Protein AF-0000000084555026 (afdb_homodimer)

Radius of gyration: 27.97 Å; Cα contacts (8 Å, |Δi|>4): 708; chains: 2; bounding box: 52×94×61 Å

Secondary structure (DSSP, 8-state):
-HHHHHHHHHHHH-----EEEEEEEEEEEEEEEEEEEEEEEEEEEEEEEEEEEEEEEETTEEPTT--EEEEEEEEEEEEEEEEGGG-EEEEETTEEEEEEPPPEEEEEEEEEEEEEEEEEE--SSS---HHHHHHHHHHHHHHHHHHHHHTTHHHHHHHHHHHHHHHHTGGGTSEEEEEE-/-HHHHHHHHHHHH-----EEEEEEEEEEEEEEEEEEEEEEEEEEEEEEEEEEEEEEEETTEEPTT--EEEEEEEEEEEEEEEEGGG-EEEEETTEEEEEEPPPEEEEEEEEEEEEEEEEEE--SSS---HHHHHHHHHHHHHHHHHHHHHTTHHHHHHHHHHHHHHHHTGGGTSEEEEEE-

Organism: NCBI:txid1418104

Solvent-accessible surface area (backbone atoms only — not comparable to full-atom values): 19041 Å² total; per-residue (Å²): 109,67,65,59,49,50,53,49,48,56,56,65,66,45,82,66,66,71,40,79,48,75,46,78,47,77,44,78,78,48,74,47,80,41,83,45,44,34,41,36,28,32,35,38,38,35,30,39,37,41,36,40,36,36,28,37,23,50,93,87,36,71,44,85,60,17,55,21,36,38,29,36,34,36,33,34,37,34,34,25,23,30,55,48,83,73,36,47,55,46,72,57,89,64,31,36,41,35,38,33,41,60,42,44,82,74,46,77,44,70,41,74,90,48,56,40,81,75,42,77,42,66,17,86,80,34,58,79,48,66,65,60,55,52,51,52,51,52,51,49,51,54,52,49,51,51,51,40,53,75,72,42,46,46,60,51,38,42,52,48,41,45,53,49,52,44,58,61,46,43,74,63,74,38,50,65,44,74,43,73,89,108,65,67,59,48,50,54,48,48,54,56,64,66,44,82,65,67,73,40,79,47,75,47,79,48,78,44,78,76,49,70,48,81,40,84,43,46,33,40,35,30,31,35,39,37,37,31,40,35,42,37,40,37,36,30,37,23,50,93,88,36,73,43,85,62,17,54,22,38,38,29,36,34,35,32,34,36,34,37,25,25,31,55,49,81,74,38,49,56,45,72,58,89,63,31,36,41,34,40,32,41,62,43,45,80,74,46,78,44,72,43,73,91,49,54,41,79,77,42,77,44,66,17,86,79,34,56,78,48,67,66,59,56,52,52,51,52,52,52,50,51,54,51,49,51,51,52,41,53,75,72,42,45,47,60,52,37,42,51,48,41,44,53,50,52,44,59,61,45,43,75,63,73,38,48,66,45,76,43,73,92

Structure (mmCIF, N/CA/C/O backbone):
data_AF-0000000084555026-model_v1
#
loop_
_entity.id
_entity.type
_entity.pdbx_description
1 polymer 'DUF4230 domain-containing protein'
#
loop_
_atom_site.group_PDB
_atom_site.id
_atom_site.type_symbol
_atom_site.label_atom_id
_atom_site.label_alt_id
_atom_site.label_comp_id
_atom_site.label_asym_id
_atom_site.label_entity_id
_atom_site.label_seq_id
_atom_site.pdbx_PDB_ins_code
_atom_site.Cartn_x
_atom_site.Cartn_y
_atom_site.Cartn_z
_atom_site.occupancy
_atom_site.B_iso_or_equiv
_atom_site.auth_seq_id
_atom_site.auth_comp_id
_atom_site.auth_asym_id
_atom_site.auth_atom_id
_atom_site.pdbx_PDB_model_num
ATOM 1 N N . MET A 1 1 ? -11 -45.375 -37.625 1 58.47 1 MET A N 1
ATOM 2 C CA . MET A 1 1 ? -10.961 -44.031 -38.188 1 58.47 1 MET A CA 1
ATOM 3 C C . MET A 1 1 ? -12.336 -43.375 -38.062 1 58.47 1 MET A C 1
ATOM 5 O O . MET A 1 1 ? -12.438 -42.219 -37.625 1 58.47 1 MET A O 1
ATOM 9 N N . ALA A 1 2 ? -13.289 -44.094 -38.406 1 65.56 2 ALA A N 1
ATOM 10 C CA . ALA A 1 2 ? -14.648 -43.562 -38.438 1 65.56 2 ALA A CA 1
ATOM 11 C C . ALA A 1 2 ? -15.133 -43.188 -37.031 1 65.56 2 ALA A C 1
ATOM 13 O O . ALA A 1 2 ? -15.781 -42.156 -36.812 1 65.56 2 ALA A O 1
ATOM 14 N N . ILE A 1 3 ? -14.828 -43.969 -36.094 1 64.56 3 ILE A N 1
ATOM 15 C CA . ILE A 1 3 ? -15.242 -43.75 -34.719 1 64.56 3 ILE A CA 1
ATOM 16 C C . ILE A 1 3 ? -14.562 -42.469 -34.188 1 64.56 3 ILE A C 1
ATOM 18 O O . ILE A 1 3 ? -15.195 -41.656 -33.5 1 64.56 3 ILE A O 1
ATOM 22 N N . VAL A 1 4 ? -13.289 -42.312 -34.562 1 67.56 4 VAL A N 1
ATOM 23 C CA . VAL A 1 4 ? -12.531 -41.125 -34.156 1 67.56 4 VAL A CA 1
ATOM 24 C C . VAL A 1 4 ? -13.141 -39.906 -34.781 1 67.56 4 VAL A C 1
ATOM 26 O O . VAL A 1 4 ? -13.305 -38.875 -34.125 1 67.56 4 VAL A O 1
ATOM 29 N N . LEU A 1 5 ? -13.477 -40.031 -35.969 1 65.69 5 LEU A N 1
ATOM 30 C CA . LEU A 1 5 ? -14.094 -38.906 -36.688 1 65.69 5 LEU A CA 1
ATOM 31 C C . LEU A 1 5 ? -15.461 -38.594 -36.094 1 65.69 5 LEU A C 1
ATOM 33 O O . LEU A 1 5 ? -15.812 -37.406 -35.938 1 65.69 5 LEU A O 1
ATOM 37 N N . LEU A 1 6 ? -16.25 -39.656 -35.75 1 62.81 6 LEU A N 1
ATOM 38 C CA . LEU A 1 6 ? -17.547 -39.438 -35.156 1 62.81 6 LEU A CA 1
ATOM 39 C C . LEU A 1 6 ? -17.406 -38.688 -33.812 1 62.81 6 LEU A C 1
ATOM 41 O O . LEU A 1 6 ? -18.172 -37.781 -33.5 1 62.81 6 LEU A O 1
ATOM 45 N N . ILE A 1 7 ? -16.375 -39.125 -33.094 1 63.38 7 ILE A N 1
ATOM 46 C CA . ILE A 1 7 ? -16.125 -38.5 -31.812 1 63.38 7 ILE A CA 1
ATOM 47 C C . ILE A 1 7 ? -15.727 -37.031 -32.031 1 63.38 7 ILE A C 1
ATOM 49 O O . ILE A 1 7 ? -16.188 -36.125 -31.297 1 63.38 7 ILE A O 1
ATOM 53 N N . LEU A 1 8 ? -15.008 -36.844 -33.062 1 63.28 8 LEU A N 1
ATOM 54 C CA . LEU A 1 8 ? -14.602 -35.5 -33.406 1 63.28 8 LEU A CA 1
ATOM 55 C C . LEU A 1 8 ? -15.797 -34.656 -33.844 1 63.28 8 LEU A C 1
ATOM 57 O O . LEU A 1 8 ? -15.914 -33.5 -33.469 1 63.28 8 LEU A O 1
ATOM 61 N N . VAL A 1 9 ? -16.641 -35.156 -34.656 1 61.09 9 VAL A N 1
ATOM 62 C CA . VAL A 1 9 ? -17.828 -34.469 -35.156 1 61.09 9 VAL A CA 1
ATOM 63 C C . VAL A 1 9 ? -18.766 -34.188 -33.969 1 61.09 9 VAL A C 1
ATOM 65 O O . VAL A 1 9 ? -19.344 -33.094 -33.875 1 61.09 9 VAL A O 1
ATOM 68 N N . ILE A 1 10 ? -19.047 -35.125 -33.125 1 59.56 10 ILE A N 1
ATOM 69 C CA . ILE A 1 10 ? -19.891 -34.875 -31.953 1 59.56 10 ILE A CA 1
ATOM 70 C C . ILE A 1 10 ? -19.297 -33.75 -31.109 1 59.56 10 ILE A C 1
ATOM 72 O O . ILE A 1 10 ? -20.031 -32.875 -30.625 1 59.56 10 ILE A O 1
ATOM 76 N N . ILE A 1 11 ? -18.031 -33.75 -31.062 1 59.81 11 ILE A N 1
ATOM 77 C CA . ILE A 1 11 ? -17.375 -32.688 -30.297 1 59.81 11 ILE A CA 1
ATOM 78 C C . ILE A 1 11 ? -17.609 -31.328 -30.969 1 59.81 11 ILE A C 1
ATOM 80 O O . ILE A 1 11 ? -17.859 -30.328 -30.297 1 59.81 11 ILE A O 1
ATOM 84 N N . PHE A 1 12 ? -17.594 -31.297 -32.312 1 59.91 12 PHE A N 1
ATOM 85 C CA . PHE A 1 12 ? -17.766 -30.047 -33.031 1 59.91 12 PHE A CA 1
ATOM 86 C C . PHE A 1 12 ? -19.203 -29.578 -33 1 59.91 12 PHE A C 1
ATOM 88 O O . PHE A 1 12 ? -19.484 -28.391 -33.031 1 59.91 12 PHE A O 1
ATOM 95 N N . SER A 1 13 ? -20.062 -30.453 -33.062 1 58.88 13 SER A N 1
ATOM 96 C CA . SER A 1 13 ? -21.453 -30.047 -33.188 1 58.88 13 SER A CA 1
ATOM 97 C C . SER A 1 13 ? -22 -29.562 -31.828 1 58.88 13 SER A C 1
ATOM 99 O O . SER A 1 13 ? -23.109 -29.062 -31.75 1 58.88 13 SER A O 1
ATOM 101 N N . ILE A 1 14 ? -21.469 -30.047 -30.75 1 54.91 14 ILE A N 1
ATOM 102 C CA . ILE A 1 14 ? -22 -29.594 -29.484 1 54.91 14 ILE A CA 1
ATOM 103 C C . ILE A 1 14 ? -21.484 -28.188 -29.172 1 54.91 14 ILE A C 1
ATOM 105 O O . ILE A 1 14 ? -20.281 -28 -28.938 1 54.91 14 ILE A O 1
ATOM 109 N N . ASN A 1 15 ? -22.031 -27.281 -29.828 1 56.25 15 ASN A N 1
ATOM 110 C CA . ASN A 1 15 ? -21.844 -25.938 -29.297 1 56.25 15 ASN A CA 1
ATOM 111 C C . ASN A 1 15 ? -21.859 -25.922 -27.766 1 56.25 15 ASN A C 1
ATOM 113 O O . ASN A 1 15 ? -22.875 -25.594 -27.156 1 56.25 15 ASN A O 1
ATOM 117 N N . LEU A 1 16 ? -21.047 -26.859 -27.25 1 60.62 16 LEU A N 1
ATOM 118 C CA . LEU A 1 16 ? -21.031 -27.125 -25.812 1 60.62 16 LEU A CA 1
ATOM 119 C C . LEU A 1 16 ? -20.406 -25.969 -25.062 1 60.62 16 LEU A C 1
ATOM 121 O O . LEU A 1 16 ? -19.219 -25.656 -25.266 1 60.62 16 LEU A O 1
ATOM 125 N N . SER A 1 17 ? -21.25 -25.125 -24.703 1 72.44 17 SER A N 1
ATOM 126 C CA . SER A 1 17 ? -20.781 -23.984 -23.938 1 72.44 17 SER A CA 1
ATOM 127 C C . SER A 1 17 ? -20.266 -24.406 -22.562 1 72.44 17 SER A C 1
ATOM 129 O O . SER A 1 17 ? -21.062 -24.766 -21.688 1 72.44 17 SER A O 1
ATOM 131 N N . ILE A 1 18 ? -19.047 -24.859 -22.469 1 80.81 18 ILE A N 1
ATOM 132 C CA . ILE A 1 18 ? -18.391 -25.031 -21.172 1 80.81 18 ILE A CA 1
ATOM 133 C C . ILE A 1 18 ? -18.469 -23.734 -20.375 1 80.81 18 ILE A C 1
ATOM 135 O O . ILE A 1 18 ? -18.109 -22.672 -20.891 1 80.81 18 ILE A O 1
ATOM 139 N N . LYS A 1 19 ? -19.188 -23.859 -19.156 1 81.5 19 LYS A N 1
ATOM 140 C CA . LYS A 1 19 ? -19.312 -22.688 -18.297 1 81.5 19 LYS A CA 1
ATOM 141 C C . LYS A 1 19 ? -18.406 -22.812 -17.078 1 81.5 19 LYS A C 1
ATOM 143 O O . LYS A 1 19 ? -18.266 -23.906 -16.516 1 81.5 19 LYS A O 1
ATOM 148 N N . ASN A 1 20 ? -17.812 -21.875 -16.75 1 86.5 20 ASN A N 1
ATOM 149 C CA . ASN A 1 20 ? -17.047 -21.797 -15.508 1 86.5 20 ASN A CA 1
ATOM 150 C C . ASN A 1 20 ? -17.953 -21.516 -14.312 1 86.5 20 ASN A C 1
ATOM 152 O O . ASN A 1 20 ? -18.781 -20.594 -14.359 1 86.5 20 ASN A O 1
ATOM 156 N N . ASN A 1 21 ? -17.922 -22.391 -13.297 1 87.44 21 ASN A N 1
ATOM 157 C CA . ASN A 1 21 ? -18.625 -22.188 -12.031 1 87.44 21 ASN A CA 1
ATOM 158 C C . ASN A 1 21 ? -17.656 -21.812 -10.914 1 87.44 21 ASN A C 1
ATOM 160 O O . ASN A 1 21 ? -16.828 -22.625 -10.492 1 87.44 21 ASN A O 1
ATOM 164 N N . ARG A 1 22 ? -17.891 -20.594 -10.523 1 90 22 ARG A N 1
ATOM 165 C CA . ARG A 1 22 ? -16.953 -20.031 -9.555 1 90 22 ARG A CA 1
ATOM 166 C C . ARG A 1 22 ? -17.672 -19.609 -8.273 1 90 22 ARG A C 1
ATOM 168 O O . ARG A 1 22 ? -18.734 -18.984 -8.328 1 90 22 ARG A O 1
ATOM 175 N N . GLU A 1 23 ? -17.156 -20.094 -7.145 1 91.5 23 GLU A N 1
ATOM 176 C CA . GLU A 1 23 ? -17.641 -19.703 -5.828 1 91.5 23 GLU A CA 1
ATOM 177 C C . GLU A 1 23 ? -16.547 -19.031 -5 1 91.5 23 GLU A C 1
ATOM 179 O O . GLU A 1 23 ? -15.438 -19.547 -4.902 1 91.5 23 GLU A O 1
ATOM 184 N N . VAL A 1 24 ? -16.969 -17.922 -4.43 1 92.12 24 VAL A N 1
ATOM 185 C CA . VAL A 1 24 ? -16.016 -17.188 -3.594 1 92.12 24 VAL A CA 1
ATOM 186 C C . VAL A 1 24 ? -16.641 -16.906 -2.229 1 92.12 24 VAL A C 1
ATOM 188 O O . VAL A 1 24 ? -17.797 -16.484 -2.139 1 92.12 24 VAL A O 1
ATOM 191 N N . LYS A 1 25 ? -15.945 -17.312 -1.195 1 93.56 25 LYS A N 1
ATOM 192 C CA . LYS A 1 25 ? -16.328 -16.984 0.174 1 93.56 25 LYS A CA 1
ATOM 193 C C . LYS A 1 25 ? -15.273 -16.125 0.853 1 93.56 25 LYS A C 1
ATOM 195 O O . LYS A 1 25 ? -14.078 -16.359 0.688 1 93.56 25 LYS A O 1
ATOM 200 N N . LYS A 1 26 ? -15.781 -15.094 1.641 1 93.38 26 LYS A N 1
ATOM 201 C CA . LYS A 1 26 ? -14.898 -14.172 2.354 1 93.38 26 LYS A CA 1
ATOM 202 C C . LYS A 1 26 ? -15.273 -14.078 3.828 1 93.38 26 LYS A C 1
ATOM 204 O O . LYS A 1 26 ? -16.469 -14.031 4.168 1 93.38 26 LYS A O 1
ATOM 209 N N . GLU A 1 27 ? -14.258 -14.156 4.551 1 93.38 27 GLU A N 1
ATOM 210 C CA . GLU A 1 27 ? -14.469 -14.008 5.988 1 93.38 27 GLU A CA 1
ATOM 211 C C . GLU A 1 27 ? -13.453 -13.047 6.594 1 93.38 27 GLU A C 1
ATOM 213 O O . GLU A 1 27 ? -12.25 -13.148 6.328 1 93.38 27 GLU A O 1
ATOM 218 N N . MET A 1 28 ? -13.969 -12.117 7.445 1 92.19 28 MET A N 1
ATOM 219 C CA . MET A 1 28 ? -13.078 -11.227 8.18 1 92.19 28 MET A CA 1
ATOM 220 C C . MET A 1 28 ? -12.68 -11.836 9.523 1 92.19 28 MET A C 1
ATOM 222 O O . MET A 1 28 ? -13.539 -12.242 10.297 1 92.19 28 MET A O 1
ATOM 226 N N . ILE A 1 29 ? -11.422 -11.875 9.781 1 92.38 29 ILE A N 1
ATOM 227 C CA . ILE A 1 29 ? -10.891 -12.461 11.008 1 92.38 29 ILE A CA 1
ATOM 228 C C . ILE A 1 29 ? -10.812 -11.391 12.094 1 92.38 29 ILE A C 1
ATOM 230 O O . ILE A 1 29 ? -11.125 -11.664 13.258 1 92.38 29 ILE A O 1
ATOM 234 N N . TYR A 1 30 ? -10.305 -10.242 11.703 1 92.88 30 TYR A N 1
ATOM 235 C CA . TYR A 1 30 ? -10.141 -9.141 12.648 1 92.88 30 TYR A CA 1
ATOM 236 C C . TYR A 1 30 ? -10.117 -7.801 11.914 1 92.88 30 TYR A C 1
ATOM 238 O O . TYR A 1 30 ? -9.883 -7.746 10.711 1 92.88 30 TYR A O 1
ATOM 246 N N . HIS A 1 31 ? -10.531 -6.777 12.641 1 94.06 31 HIS A N 1
ATOM 247 C CA . HIS A 1 31 ? -10.32 -5.414 12.156 1 94.06 31 HIS A CA 1
ATOM 248 C C . HIS A 1 31 ? -10.102 -4.449 13.32 1 94.06 31 HIS A C 1
ATOM 250 O O . HIS A 1 31 ? -10.523 -4.719 14.445 1 94.06 31 HIS A O 1
ATOM 256 N N . GLN A 1 32 ? -9.398 -3.422 13.047 1 95.62 32 GLN A N 1
ATOM 257 C CA . GLN A 1 32 ? -9.102 -2.412 14.055 1 95.62 32 GLN A CA 1
ATOM 258 C C . GLN A 1 32 ? -8.945 -1.032 13.422 1 95.62 32 GLN A C 1
ATOM 260 O O . GLN A 1 32 ? -8.359 -0.9 12.344 1 95.62 32 GLN A O 1
ATOM 265 N N . LEU A 1 33 ? -9.5 -0.052 14.094 1 95.62 33 LEU A N 1
ATOM 266 C CA . LEU A 1 33 ? -9.281 1.348 13.742 1 95.62 33 LEU A CA 1
ATOM 267 C C . LEU A 1 33 ? -8.227 1.975 14.656 1 95.62 33 LEU A C 1
ATOM 269 O O . LEU A 1 33 ? -8.289 1.828 15.875 1 95.62 33 LEU A O 1
ATOM 273 N N . ILE A 1 34 ? -7.277 2.6 14.055 1 96.69 34 ILE A N 1
ATOM 274 C CA . ILE A 1 34 ? -6.203 3.234 14.805 1 96.69 34 ILE A CA 1
ATOM 275 C C . ILE A 1 34 ? -6.066 4.695 14.375 1 96.69 34 ILE A C 1
ATOM 277 O O . ILE A 1 34 ? -6.055 5 13.18 1 96.69 34 ILE A O 1
ATOM 281 N N . ASP A 1 35 ? -5.988 5.566 15.398 1 97 35 ASP A N 1
ATOM 282 C CA . ASP A 1 35 ? -5.648 6.953 15.102 1 97 35 ASP A CA 1
ATOM 283 C C . ASP A 1 35 ? -4.164 7.098 14.773 1 97 35 ASP A C 1
ATOM 285 O O . ASP A 1 35 ? -3.307 6.621 15.516 1 97 35 ASP A O 1
ATOM 289 N N . VAL A 1 36 ? -3.939 7.641 13.656 1 97.19 36 VAL A N 1
ATOM 290 C CA . VAL A 1 36 ? -2.561 7.945 13.281 1 97.19 36 VAL A CA 1
ATOM 291 C C . VAL A 1 36 ? -2.43 9.43 12.953 1 97.19 36 VAL A C 1
ATOM 293 O O . VAL A 1 36 ? -3.432 10.133 12.82 1 97.19 36 VAL A O 1
ATOM 296 N N . LYS A 1 37 ? -1.241 9.945 12.977 1 97.81 37 LYS A N 1
ATOM 297 C CA . LYS A 1 37 ? -0.924 11.336 12.664 1 97.81 37 LYS A CA 1
ATOM 298 C C . LYS A 1 37 ? 0.301 11.43 11.766 1 97.81 37 LYS A C 1
ATOM 300 O O . LYS A 1 37 ? 1.412 11.68 12.234 1 97.81 37 LYS A O 1
ATOM 305 N N . GLU A 1 38 ? -0.05 11.234 10.516 1 98.44 38 GLU A N 1
ATOM 306 C CA . GLU A 1 38 ? 1.024 11.227 9.531 1 98.44 38 GLU A CA 1
ATOM 307 C C . GLU A 1 38 ? 0.856 12.367 8.523 1 98.44 38 GLU A C 1
ATOM 309 O O . GLU A 1 38 ? -0.23 12.562 7.977 1 98.44 38 GLU A O 1
ATOM 314 N N . LEU A 1 39 ? 1.87 13.125 8.359 1 98.5 39 LEU A N 1
ATOM 315 C CA . LEU A 1 39 ? 1.938 14.094 7.266 1 98.5 39 LEU A CA 1
ATOM 316 C C . LEU A 1 39 ? 2.795 13.562 6.121 1 98.5 39 LEU A C 1
ATOM 318 O O . LEU A 1 39 ? 4.016 13.461 6.25 1 98.5 39 LEU A O 1
ATOM 322 N N . VAL A 1 40 ? 2.119 13.219 5.043 1 98.62 40 VAL A N 1
ATOM 323 C CA . VAL A 1 40 ? 2.807 12.727 3.855 1 98.62 40 VAL A CA 1
ATOM 324 C C . VAL A 1 40 ? 3.113 13.891 2.916 1 98.62 40 VAL A C 1
ATOM 326 O O . VAL A 1 40 ? 2.203 14.594 2.477 1 98.62 40 VAL A O 1
ATOM 329 N N . THR A 1 41 ? 4.418 14.031 2.525 1 98.69 41 THR A N 1
ATOM 330 C CA . THR A 1 41 ? 4.758 15.211 1.738 1 98.69 41 THR A CA 1
ATOM 331 C C . THR A 1 41 ? 5.422 14.812 0.425 1 98.69 41 THR A C 1
ATOM 333 O O . THR A 1 41 ? 5.535 15.625 -0.494 1 98.69 41 THR A O 1
ATOM 336 N N . VAL A 1 42 ? 5.898 13.586 0.308 1 98.69 42 VAL A N 1
ATOM 337 C CA . VAL A 1 42 ? 6.512 13.141 -0.94 1 98.69 42 VAL A CA 1
ATOM 338 C C . VAL A 1 42 ? 5.977 11.766 -1.317 1 98.69 42 VAL A C 1
ATOM 340 O O . VAL A 1 42 ? 5.848 10.883 -0.461 1 98.69 42 VAL A O 1
ATOM 343 N N . LYS A 1 43 ? 5.672 11.594 -2.52 1 98.38 43 LYS A N 1
ATOM 344 C CA . LYS A 1 43 ? 5.355 10.312 -3.143 1 98.38 43 LYS A CA 1
ATOM 345 C C . LYS A 1 43 ? 6.34 9.984 -4.258 1 98.38 43 LYS A C 1
ATOM 347 O O . LYS A 1 43 ? 6.527 10.773 -5.184 1 98.38 43 LYS A O 1
ATOM 352 N N . TYR A 1 44 ? 7.016 8.93 -4.086 1 98.31 44 TYR A N 1
ATOM 353 C CA . TYR A 1 44 ? 7.918 8.398 -5.102 1 98.31 44 TYR A CA 1
ATOM 354 C C . TYR A 1 44 ? 7.27 7.246 -5.863 1 98.31 44 TYR A C 1
ATOM 356 O O . TYR A 1 44 ? 7.066 6.164 -5.305 1 98.31 44 TYR A O 1
ATOM 364 N N . THR A 1 45 ? 6.977 7.473 -7.16 1 97.25 45 THR A N 1
ATOM 365 C CA . THR A 1 45 ? 6.367 6.438 -7.984 1 97.25 45 THR A CA 1
ATOM 366 C C . THR A 1 45 ? 7.395 5.824 -8.93 1 97.25 45 THR A C 1
ATOM 368 O O . THR A 1 45 ? 8.297 6.52 -9.414 1 97.25 45 THR A O 1
ATOM 371 N N . TYR A 1 46 ? 7.168 4.559 -9.18 1 97 46 TYR A N 1
ATOM 372 C CA . TYR A 1 46 ? 8.117 3.898 -10.062 1 97 46 TYR A CA 1
ATOM 373 C C . TYR A 1 46 ? 7.477 2.717 -10.773 1 97 46 TYR A C 1
ATOM 375 O O . TYR A 1 46 ? 6.402 2.254 -10.375 1 97 46 TYR A O 1
ATOM 383 N N . SER A 1 47 ? 8.141 2.271 -11.82 1 96.31 47 SER A N 1
ATOM 384 C CA . SER A 1 47 ? 7.805 1.066 -12.57 1 96.31 47 SER A CA 1
ATOM 385 C C . SER A 1 47 ? 9.031 0.177 -12.766 1 96.31 47 SER A C 1
ATOM 387 O O . SER A 1 47 ? 10.086 0.651 -13.18 1 96.31 47 SER A O 1
ATOM 389 N N . ASP A 1 48 ? 8.82 -1.117 -12.391 1 95.5 48 ASP A N 1
ATOM 390 C CA . ASP A 1 48 ? 9.938 -2.053 -12.508 1 95.5 48 ASP A CA 1
ATOM 391 C C . ASP A 1 48 ? 9.547 -3.268 -13.344 1 95.5 48 ASP A C 1
ATOM 393 O O . ASP A 1 48 ? 8.367 -3.619 -13.43 1 95.5 48 ASP A O 1
ATOM 397 N N . VAL A 1 49 ? 10.594 -3.834 -13.938 1 95.25 49 VAL A N 1
ATOM 398 C CA . VAL A 1 49 ? 10.492 -5.148 -14.555 1 95.25 49 VAL A CA 1
ATOM 399 C C . VAL A 1 49 ? 11.422 -6.133 -13.852 1 95.25 49 VAL A C 1
ATOM 401 O O . VAL A 1 49 ? 12.586 -5.82 -13.594 1 95.25 49 VAL A O 1
ATOM 404 N N . ILE A 1 50 ? 10.875 -7.246 -13.453 1 93.69 50 ILE A N 1
ATOM 405 C CA . ILE A 1 50 ? 11.672 -8.312 -12.859 1 93.69 50 ILE A CA 1
ATOM 406 C C . ILE A 1 50 ? 11.68 -9.531 -13.773 1 93.69 50 ILE A C 1
ATOM 408 O O . ILE A 1 50 ? 10.633 -9.953 -14.273 1 93.69 50 ILE A O 1
ATOM 412 N N . SER A 1 51 ? 12.859 -10.008 -14.016 1 94.44 51 SER A N 1
ATOM 413 C CA . SER A 1 51 ? 13.047 -11.266 -14.727 1 94.44 51 SER A CA 1
ATOM 414 C C . SER A 1 51 ? 13.648 -12.336 -13.82 1 94.44 51 SER A C 1
ATOM 416 O O . SER A 1 51 ? 14.711 -12.133 -13.234 1 94.44 51 SER A O 1
ATOM 418 N N . LEU A 1 52 ? 12.961 -13.383 -13.703 1 92.38 52 LEU A N 1
ATOM 419 C CA . LEU A 1 52 ? 13.406 -14.5 -12.883 1 92.38 52 LEU A CA 1
ATOM 420 C C . LEU A 1 52 ? 13.641 -15.742 -13.734 1 92.38 52 LEU A C 1
ATOM 422 O O . LEU A 1 52 ? 12.812 -16.094 -14.578 1 92.38 52 LEU A O 1
ATOM 426 N N . LYS A 1 53 ? 14.797 -16.312 -13.57 1 93.31 53 LYS A N 1
ATOM 427 C CA . LYS A 1 53 ? 15.141 -17.609 -14.156 1 93.31 53 LYS A CA 1
ATOM 428 C C . LYS A 1 53 ? 15.664 -18.578 -13.102 1 93.31 53 LYS A C 1
ATOM 430 O O . LYS A 1 53 ? 16.453 -18.188 -12.234 1 93.31 53 LYS A O 1
ATOM 435 N N . ASP A 1 54 ? 15.125 -19.719 -13.195 1 92.25 54 ASP A N 1
ATOM 436 C CA . ASP A 1 54 ? 15.508 -20.719 -12.203 1 92.25 54 ASP A CA 1
ATOM 437 C C . ASP A 1 54 ? 15.609 -22.109 -12.836 1 92.25 54 ASP A C 1
ATOM 439 O O . ASP A 1 54 ? 14.891 -22.422 -13.789 1 92.25 54 ASP A O 1
ATOM 443 N N . ASN A 1 55 ? 16.578 -22.922 -12.352 1 92.69 55 ASN A N 1
ATOM 444 C CA . ASN A 1 55 ? 16.719 -24.312 -12.773 1 92.69 55 ASN A CA 1
ATOM 445 C C . ASN A 1 55 ? 17.438 -25.141 -11.711 1 92.69 55 ASN A C 1
ATOM 447 O O . ASN A 1 55 ?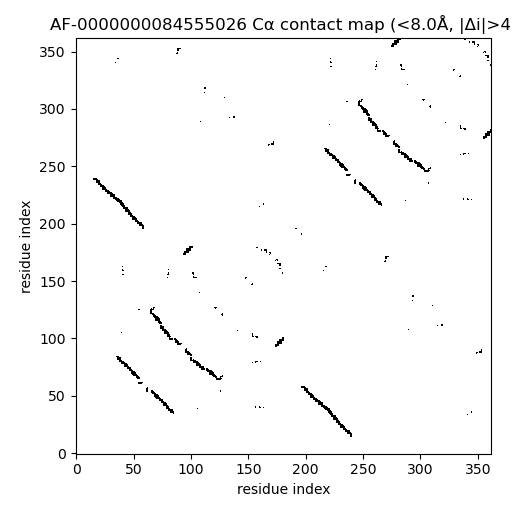 18.031 -24.594 -10.773 1 92.69 55 ASN A O 1
ATOM 451 N N . PHE A 1 56 ? 17.203 -26.406 -11.812 1 91.88 56 PHE A N 1
ATOM 452 C CA . PHE A 1 56 ? 17.938 -27.328 -10.953 1 91.88 56 PHE A CA 1
ATOM 453 C C . PHE A 1 56 ? 19.219 -27.781 -11.625 1 91.88 56 PHE A C 1
ATOM 455 O O . PHE A 1 56 ? 19.234 -28.031 -12.836 1 91.88 56 PHE A O 1
ATOM 462 N N . LYS A 1 57 ? 20.25 -27.781 -10.812 1 90.06 57 LYS A N 1
ATOM 463 C CA . LYS A 1 57 ? 21.516 -28.297 -11.328 1 90.06 57 LYS A CA 1
ATOM 464 C C . LYS A 1 57 ? 22 -29.484 -10.508 1 90.06 57 LYS A C 1
ATOM 466 O O . LYS A 1 57 ? 21.812 -29.531 -9.289 1 90.06 57 LYS A O 1
ATOM 471 N N . PHE A 1 58 ? 22.578 -30.438 -11.195 1 89.06 58 PHE A N 1
ATOM 472 C CA . PHE A 1 58 ? 23.328 -31.547 -10.617 1 89.06 58 PHE A CA 1
ATOM 473 C C . PHE A 1 58 ? 24.781 -31.5 -11.039 1 89.06 58 PHE A C 1
ATOM 475 O O . PHE A 1 58 ? 25.109 -31.656 -12.219 1 89.06 58 PHE A O 1
ATOM 482 N N . ASN A 1 59 ? 25.641 -31.344 -10.008 1 85.44 59 ASN A N 1
ATOM 483 C CA . ASN A 1 59 ? 27.062 -31.203 -10.305 1 85.44 59 ASN A CA 1
ATOM 484 C C . ASN A 1 59 ? 27.297 -30.219 -11.438 1 85.44 59 ASN A C 1
ATOM 486 O O . ASN A 1 59 ? 28 -30.531 -12.406 1 85.44 59 ASN A O 1
ATOM 490 N N . ASP A 1 60 ? 26.609 -29.031 -11.5 1 85.81 60 ASP A N 1
ATOM 491 C CA . ASP A 1 60 ? 26.734 -27.891 -12.391 1 85.81 60 ASP A CA 1
ATOM 492 C C . ASP A 1 60 ? 26.062 -28.141 -13.727 1 85.81 60 ASP A C 1
ATOM 494 O O . ASP A 1 60 ? 26.141 -27.312 -14.648 1 85.81 60 ASP A O 1
ATOM 498 N N . LEU A 1 61 ? 25.547 -29.375 -13.781 1 90.06 61 LEU A N 1
ATOM 499 C CA . LEU A 1 61 ? 24.766 -29.672 -14.984 1 90.06 61 LEU A CA 1
ATOM 500 C C . LEU A 1 61 ? 23.297 -29.375 -14.766 1 90.06 61 LEU A C 1
ATOM 502 O O . LEU A 1 61 ? 22.719 -29.734 -13.734 1 90.06 61 LEU A O 1
ATOM 506 N N . VAL A 1 62 ? 22.734 -28.734 -15.695 1 90.31 62 VAL A N 1
ATOM 507 C CA . VAL A 1 62 ? 21.328 -28.375 -15.602 1 90.31 62 VAL A CA 1
ATOM 508 C C . VAL A 1 62 ? 20.469 -29.609 -15.797 1 90.31 62 VAL A C 1
ATOM 510 O O . VAL A 1 62 ? 20.656 -30.359 -16.766 1 90.31 62 VAL A O 1
ATOM 513 N N . ILE A 1 63 ? 19.578 -29.828 -14.875 1 91.56 63 ILE A N 1
ATOM 514 C CA . ILE A 1 63 ? 18.609 -30.922 -15 1 91.56 63 ILE A CA 1
ATOM 515 C C . ILE A 1 63 ? 17.531 -30.531 -16.016 1 91.56 63 ILE A C 1
ATOM 517 O O . ILE A 1 63 ? 16.906 -29.484 -15.883 1 91.56 63 ILE A O 1
ATOM 521 N N . PRO A 1 64 ? 17.406 -31.375 -17.047 1 89.88 64 PRO A N 1
ATOM 522 C CA . PRO A 1 64 ? 16.391 -31.062 -18.062 1 89.88 64 PRO A CA 1
ATOM 523 C C . PRO A 1 64 ? 14.984 -30.953 -17.469 1 89.88 64 PRO A C 1
ATOM 525 O O . PRO A 1 64 ? 14.672 -31.594 -16.469 1 89.88 64 PRO A O 1
ATOM 528 N N . PHE A 1 65 ? 14.062 -30.094 -17.969 1 89.25 65 PHE A N 1
ATOM 529 C CA . PHE A 1 65 ? 12.648 -29.891 -17.656 1 89.25 65 PHE A CA 1
ATOM 530 C C . PHE A 1 65 ? 12.484 -29.281 -16.266 1 89.25 65 PHE A C 1
ATOM 532 O O . PHE A 1 65 ? 11.469 -29.5 -15.609 1 89.25 65 PHE A O 1
ATOM 539 N N . THR A 1 66 ? 13.539 -28.562 -15.906 1 91.19 66 THR A N 1
ATOM 540 C CA . THR A 1 66 ? 13.445 -27.891 -14.609 1 91.19 66 THR A CA 1
ATOM 541 C C . THR A 1 66 ? 13.516 -26.375 -14.789 1 91.19 66 THR A C 1
ATOM 543 O O . THR A 1 66 ? 13.312 -25.625 -13.828 1 91.19 66 THR A O 1
ATOM 546 N N . GLU A 1 67 ? 13.781 -25.953 -16.016 1 91.75 67 GLU A N 1
ATOM 547 C CA . GLU A 1 67 ? 13.977 -24.531 -16.266 1 91.75 67 GLU A CA 1
ATOM 548 C C . GLU A 1 67 ? 12.648 -23.781 -16.219 1 91.75 67 GLU A C 1
ATOM 550 O O . GLU A 1 67 ? 11.703 -24.141 -16.922 1 91.75 67 GLU A O 1
ATOM 555 N N . LYS A 1 68 ? 12.578 -22.859 -15.398 1 88.12 68 LYS A N 1
ATOM 556 C CA . LYS A 1 68 ? 11.422 -21.969 -15.359 1 88.12 68 LYS A CA 1
ATOM 557 C C . LYS A 1 68 ? 11.852 -20.516 -15.484 1 88.12 68 LYS A C 1
ATOM 559 O O . LYS A 1 68 ? 12.969 -20.156 -15.117 1 88.12 68 LYS A O 1
ATOM 564 N N . SER A 1 69 ? 10.969 -19.75 -16.062 1 91.12 69 SER A N 1
ATOM 565 C CA . SER A 1 69 ? 11.258 -18.328 -16.203 1 91.12 69 SER A CA 1
ATOM 566 C C . SER A 1 69 ? 9.984 -17.5 -16.094 1 91.12 69 SER A C 1
ATOM 568 O O . SER A 1 69 ? 8.891 -17.984 -16.406 1 91.12 69 SER A O 1
ATOM 570 N N . LEU A 1 70 ? 10.18 -16.344 -15.57 1 90.19 70 LEU A N 1
ATOM 571 C CA . LEU A 1 70 ? 9.086 -15.398 -15.398 1 90.19 70 LEU A CA 1
ATOM 572 C C . LEU A 1 70 ? 9.57 -13.969 -15.609 1 90.19 70 LEU A C 1
ATOM 574 O O . LEU A 1 70 ? 10.641 -13.594 -15.133 1 90.19 70 LEU A O 1
ATOM 578 N N . ILE A 1 71 ? 8.836 -13.242 -16.406 1 93 71 ILE A N 1
ATOM 579 C CA . ILE A 1 71 ? 9.031 -11.805 -16.531 1 93 71 ILE A CA 1
ATOM 580 C C . ILE A 1 71 ? 7.754 -11.07 -16.141 1 93 71 ILE A C 1
ATOM 582 O O . ILE A 1 71 ? 6.684 -11.328 -16.688 1 93 71 ILE A O 1
ATOM 586 N N . LEU A 1 72 ? 7.922 -10.188 -15.18 1 91.12 72 LEU A N 1
ATOM 587 C CA . LEU A 1 72 ? 6.75 -9.438 -14.742 1 91.12 72 LEU A CA 1
ATOM 588 C C . LEU A 1 72 ? 7.059 -7.949 -14.656 1 91.12 72 LEU A C 1
ATOM 590 O O . LEU A 1 72 ? 8.195 -7.562 -14.367 1 91.12 72 LEU A O 1
ATOM 594 N N . LYS A 1 73 ? 6.109 -7.18 -14.969 1 93.94 73 LYS A N 1
ATOM 595 C CA . LYS A 1 73 ? 6.121 -5.73 -14.781 1 93.94 73 LYS A CA 1
ATOM 596 C C . LYS A 1 73 ? 5.148 -5.305 -13.688 1 93.94 73 LYS A C 1
ATOM 598 O O . LYS A 1 73 ? 4.035 -5.828 -13.602 1 93.94 73 LYS A O 1
ATOM 603 N N . TYR A 1 74 ? 5.617 -4.402 -12.867 1 91.44 74 TYR A N 1
ATOM 604 C CA . TYR A 1 74 ? 4.715 -3.904 -11.836 1 91.44 74 TYR A CA 1
ATOM 605 C C . TYR A 1 74 ? 5.016 -2.449 -11.5 1 91.44 74 TYR A C 1
ATOM 607 O O . TYR A 1 74 ? 6.137 -1.978 -11.703 1 91.44 74 TYR A O 1
ATOM 615 N N . ASP A 1 75 ? 4.004 -1.785 -11.008 1 94.31 75 ASP A N 1
ATOM 616 C CA . ASP A 1 75 ? 4.137 -0.412 -10.523 1 94.31 75 ASP A CA 1
ATOM 617 C C . ASP A 1 75 ? 4.07 -0.355 -9 1 94.31 75 ASP A C 1
ATOM 619 O O . ASP A 1 75 ? 3.332 -1.119 -8.375 1 94.31 75 ASP A O 1
ATOM 623 N N . GLY A 1 76 ? 4.93 0.512 -8.469 1 94.06 76 GLY A N 1
ATOM 624 C CA . GLY A 1 76 ? 4.891 0.753 -7.031 1 94.06 76 GLY A CA 1
ATOM 625 C C . GLY A 1 76 ? 5.098 2.211 -6.668 1 94.06 76 GLY A C 1
ATOM 626 O O . GLY A 1 76 ? 5.461 3.025 -7.52 1 94.06 76 GLY A O 1
ATOM 627 N N . TYR A 1 77 ? 4.797 2.504 -5.414 1 96.5 77 TYR A N 1
ATOM 628 C CA . TYR A 1 77 ? 5.117 3.844 -4.934 1 96.5 77 TYR A CA 1
ATOM 629 C C . TYR A 1 77 ? 5.465 3.824 -3.449 1 96.5 77 TYR A C 1
ATOM 631 O O . TYR A 1 77 ? 5.051 2.918 -2.721 1 96.5 77 TYR A O 1
ATOM 639 N N . ILE A 1 78 ? 6.258 4.781 -3.102 1 97.81 78 ILE A N 1
ATOM 640 C CA . ILE A 1 78 ? 6.664 5.027 -1.721 1 97.81 78 ILE A CA 1
ATOM 641 C C . ILE A 1 78 ? 6.113 6.375 -1.254 1 97.81 78 ILE A C 1
ATOM 643 O O . ILE A 1 78 ? 6.23 7.379 -1.962 1 97.81 78 ILE A O 1
ATOM 647 N N . LYS A 1 79 ? 5.477 6.34 -0.131 1 98.38 79 LYS A N 1
ATOM 648 C CA . LYS A 1 79 ? 5.066 7.578 0.525 1 98.38 79 LYS A CA 1
ATOM 649 C C . LYS A 1 79 ? 5.93 7.859 1.752 1 98.38 79 LYS A C 1
ATOM 651 O O . LYS A 1 79 ? 6.137 6.98 2.59 1 98.38 79 LYS A O 1
ATOM 656 N N . ALA A 1 80 ? 6.441 9.055 1.815 1 98.69 80 ALA A N 1
ATOM 657 C CA . ALA A 1 80 ? 7.316 9.461 2.91 1 98.69 80 ALA A CA 1
ATOM 658 C C . ALA A 1 80 ? 6.859 10.789 3.51 1 98.69 80 ALA A C 1
ATOM 660 O O . ALA A 1 80 ? 6.203 11.586 2.836 1 98.69 80 ALA A O 1
ATOM 661 N N . GLY A 1 81 ? 7.141 10.953 4.727 1 98.56 81 GLY A N 1
ATOM 662 C CA . GLY A 1 81 ? 6.746 12.125 5.5 1 98.56 81 GLY A CA 1
ATOM 663 C C . GLY A 1 81 ? 7.121 12.023 6.965 1 98.56 81 GLY A C 1
ATOM 664 O O . GLY A 1 81 ? 8.148 11.438 7.309 1 98.56 81 GLY A O 1
ATOM 665 N N . VAL A 1 82 ? 6.344 12.734 7.793 1 98.44 82 VAL A N 1
ATOM 666 C CA . VAL A 1 82 ? 6.691 12.789 9.203 1 98.44 82 VAL A CA 1
ATOM 667 C C . VAL A 1 82 ? 5.508 12.328 10.055 1 98.44 82 VAL A C 1
ATOM 669 O O . VAL A 1 82 ? 4.352 12.484 9.656 1 98.44 82 VAL A O 1
ATOM 672 N N . ILE A 1 83 ? 5.852 11.711 11.164 1 97.81 83 ILE A N 1
ATOM 673 C CA . ILE A 1 83 ? 4.863 11.352 12.18 1 97.81 83 ILE A CA 1
ATOM 674 C C . ILE A 1 83 ? 4.617 12.547 13.102 1 97.81 83 ILE A C 1
ATOM 676 O O . ILE A 1 83 ? 5.555 13.078 13.695 1 97.81 83 ILE A O 1
ATOM 680 N N . LEU A 1 84 ? 3.361 12.891 13.305 1 97.06 84 LEU A N 1
ATOM 681 C CA . LEU A 1 84 ? 3.061 14.156 13.969 1 97.06 84 LEU A CA 1
ATOM 682 C C . LEU A 1 84 ? 2.811 13.945 15.461 1 97.06 84 LEU A C 1
ATOM 684 O O . LEU A 1 84 ? 2.746 14.906 16.219 1 97.06 84 LEU A O 1
ATOM 688 N N . ASP A 1 85 ? 2.785 12.688 15.898 1 92.31 85 ASP A N 1
ATOM 689 C CA . ASP A 1 85 ? 2.57 12.391 17.312 1 92.31 85 ASP A CA 1
ATOM 690 C C . ASP A 1 85 ? 3.654 13.031 18.172 1 92.31 85 ASP A C 1
ATOM 692 O O . ASP A 1 85 ? 3.395 13.438 19.312 1 92.31 85 ASP A O 1
ATOM 696 N N . LYS A 1 86 ? 4.855 13.094 17.672 1 87.5 86 LYS A N 1
ATOM 697 C CA . LYS A 1 86 ? 5.969 13.656 18.438 1 87.5 86 LYS A CA 1
ATOM 698 C C . LYS A 1 86 ? 6.32 15.055 17.953 1 87.5 86 LYS A C 1
ATOM 700 O O . LYS A 1 86 ? 7.473 15.484 18.047 1 87.5 86 LYS A O 1
ATOM 705 N N . SER A 1 87 ? 5.406 15.656 17.406 1 93.81 87 SER A N 1
ATOM 706 C CA . SER A 1 87 ? 5.621 17 16.906 1 93.81 87 SER A CA 1
ATOM 707 C C . SER A 1 87 ? 5.004 18.047 17.828 1 93.81 87 SER A C 1
ATOM 709 O O . SER A 1 87 ? 4.148 17.719 18.656 1 93.81 87 SER A O 1
ATOM 711 N N . ASP A 1 88 ? 5.578 19.234 17.719 1 93 88 ASP A N 1
ATOM 712 C CA . ASP A 1 88 ? 5.09 20.344 18.531 1 93 88 ASP A CA 1
ATOM 713 C C . ASP A 1 88 ? 5.074 21.656 17.75 1 93 88 ASP A C 1
ATOM 715 O O . ASP A 1 88 ? 5.84 21.812 16.797 1 93 88 ASP A O 1
ATOM 719 N N . ILE A 1 89 ? 4.141 22.531 18.188 1 93.25 89 ILE A N 1
ATOM 720 C CA . ILE A 1 89 ? 4.047 23.859 17.609 1 93.25 89 ILE A CA 1
ATOM 721 C C . ILE A 1 89 ? 3.943 24.906 18.719 1 93.25 89 ILE A C 1
ATOM 723 O O . ILE A 1 89 ? 3.143 24.75 19.641 1 93.25 89 ILE A O 1
ATOM 727 N N . THR A 1 90 ? 4.859 25.891 18.688 1 90.88 90 THR A N 1
ATOM 728 C CA . THR A 1 90 ? 4.883 26.922 19.719 1 90.88 90 THR A CA 1
ATOM 729 C C . THR A 1 90 ? 5.035 28.297 19.109 1 90.88 90 THR A C 1
ATOM 731 O O . THR A 1 90 ? 5.691 28.453 18.078 1 90.88 90 THR A O 1
ATOM 734 N N . LEU A 1 91 ? 4.406 29.25 19.75 1 88.69 91 LEU A N 1
ATOM 735 C CA . LEU A 1 91 ? 4.543 30.641 19.359 1 88.69 91 LEU A CA 1
ATOM 736 C C . LEU A 1 91 ? 5.461 31.391 20.312 1 88.69 91 LEU A C 1
ATOM 738 O O . LEU A 1 91 ? 5.25 31.359 21.531 1 88.69 91 LEU A O 1
ATOM 742 N N . LYS A 1 92 ? 6.535 31.906 19.781 1 88.38 92 LYS A N 1
ATOM 743 C CA . LYS A 1 92 ? 7.441 32.781 20.516 1 88.38 92 LYS A CA 1
ATOM 744 C C . LYS A 1 92 ? 7.555 34.156 19.859 1 88.38 92 LYS A C 1
ATOM 746 O O . LYS A 1 92 ? 8.359 34.344 18.953 1 88.38 92 LYS A O 1
ATOM 751 N N . GLY A 1 93 ? 6.82 35.125 20.469 1 85.38 93 GLY A N 1
ATOM 752 C CA . GLY A 1 93 ? 6.758 36.406 19.797 1 85.38 93 GLY A CA 1
ATOM 753 C C . GLY A 1 93 ? 6.148 36.344 18.406 1 85.38 93 GLY A C 1
ATOM 754 O O . GLY A 1 93 ? 5.008 35.906 18.25 1 85.38 93 GLY A O 1
ATOM 755 N N . ASN A 1 94 ? 6.918 36.719 17.391 1 86.69 94 ASN A N 1
ATOM 756 C CA . ASN A 1 94 ? 6.43 36.656 16.016 1 86.69 94 ASN A CA 1
ATOM 757 C C . ASN A 1 94 ? 6.945 35.438 15.273 1 86.69 94 ASN A C 1
ATOM 759 O O . ASN A 1 94 ? 6.844 35.344 14.047 1 86.69 94 ASN A O 1
ATOM 763 N N . LYS A 1 95 ? 7.371 34.5 16.109 1 91.94 95 LYS A N 1
ATOM 764 C CA . LYS A 1 95 ? 7.961 33.312 15.492 1 91.94 95 LYS A CA 1
ATOM 765 C C . LYS A 1 95 ? 7.125 32.062 15.797 1 91.94 95 LYS A C 1
ATOM 767 O O . LYS A 1 95 ? 6.801 31.781 16.953 1 91.94 95 LYS A O 1
ATOM 772 N N . LEU A 1 96 ? 6.684 31.469 14.734 1 93.19 96 LEU A N 1
ATOM 773 C CA . LEU A 1 96 ? 6.051 30.156 14.844 1 93.19 96 LEU A CA 1
ATOM 774 C C . LEU A 1 96 ? 7.082 29.047 14.695 1 93.19 96 LEU A C 1
ATOM 776 O O . LEU A 1 96 ? 7.684 28.875 13.625 1 93.19 96 LEU A O 1
ATOM 780 N N . ILE A 1 97 ? 7.332 28.281 15.789 1 94.81 97 ILE A N 1
ATOM 781 C CA . ILE A 1 97 ? 8.336 27.219 15.781 1 94.81 97 ILE A CA 1
ATOM 782 C C . ILE A 1 97 ? 7.645 25.859 15.734 1 94.81 97 ILE A C 1
ATOM 784 O O . ILE A 1 97 ? 6.855 25.531 16.625 1 94.81 97 ILE A O 1
ATOM 788 N N . ILE A 1 98 ? 7.91 25.141 14.648 1 96 98 ILE A N 1
ATOM 789 C CA . ILE A 1 98 ? 7.387 23.781 14.484 1 96 98 ILE A CA 1
ATOM 790 C C . ILE A 1 98 ? 8.516 22.766 14.648 1 96 98 ILE A C 1
ATOM 792 O O . ILE A 1 98 ? 9.508 22.812 13.922 1 96 98 ILE A O 1
ATOM 796 N N . THR A 1 99 ? 8.375 21.875 15.625 1 96.81 99 THR A N 1
ATOM 797 C CA . THR A 1 99 ? 9.344 20.812 15.844 1 96.81 99 THR A CA 1
ATOM 798 C C . THR A 1 99 ? 8.797 19.469 15.352 1 96.81 99 THR A C 1
ATOM 800 O O . THR A 1 99 ? 7.703 19.062 15.742 1 96.81 99 THR A O 1
ATOM 803 N N . LEU A 1 100 ? 9.578 18.859 14.516 1 97.81 100 LEU A N 1
ATOM 804 C CA . LEU A 1 100 ? 9.156 17.609 13.898 1 97.81 100 LEU A CA 1
ATOM 805 C C . LEU A 1 100 ? 10.242 16.547 14.031 1 97.81 100 LEU A C 1
ATOM 807 O O . LEU A 1 100 ? 11.438 16.875 14.047 1 97.81 100 LEU A O 1
ATOM 811 N N . PRO A 1 101 ? 9.867 15.25 14.172 1 97.88 101 PRO A N 1
ATOM 812 C CA . PRO A 1 101 ? 10.867 14.203 13.93 1 97.88 101 PRO A CA 1
ATOM 813 C C . PRO A 1 101 ? 11.344 14.18 12.484 1 97.88 101 PRO A C 1
ATOM 815 O O . PRO A 1 101 ? 10.695 14.742 11.602 1 97.88 101 PRO A O 1
ATOM 818 N N . ASN A 1 102 ? 12.516 13.516 12.281 1 97.75 102 ASN A N 1
ATOM 819 C CA . ASN A 1 102 ? 12.961 13.312 10.906 1 97.75 102 ASN A CA 1
ATOM 820 C C . ASN A 1 102 ? 11.969 12.469 10.109 1 97.75 102 ASN A C 1
ATOM 822 O O . ASN A 1 102 ? 11.258 11.648 10.688 1 97.75 102 ASN A O 1
ATOM 826 N N . SER A 1 103 ? 11.969 12.766 8.781 1 98.25 103 SER A N 1
ATOM 827 C CA . SER A 1 103 ? 11.055 12.039 7.906 1 98.25 103 SER A CA 1
ATOM 828 C C . SER A 1 103 ? 11.398 10.555 7.871 1 98.25 103 SER A C 1
ATOM 830 O O . SER A 1 103 ? 12.523 10.164 8.172 1 98.25 103 SER A O 1
ATOM 832 N N . ILE A 1 104 ? 10.398 9.711 7.605 1 98 104 ILE A N 1
ATOM 833 C CA . ILE A 1 104 ? 10.555 8.273 7.43 1 98 104 ILE A CA 1
ATOM 834 C C . ILE A 1 104 ? 9.727 7.809 6.234 1 98 104 ILE A C 1
ATOM 836 O O . ILE A 1 104 ? 8.891 8.555 5.723 1 98 104 ILE A O 1
ATOM 840 N N . ILE A 1 105 ? 10.062 6.648 5.711 1 98.25 105 ILE A N 1
ATOM 841 C CA . ILE A 1 105 ? 9.18 5.969 4.77 1 98.25 105 ILE A CA 1
ATOM 842 C C . ILE A 1 105 ? 7.941 5.453 5.496 1 98.25 105 ILE A C 1
ATOM 844 O O . ILE A 1 105 ? 8.047 4.641 6.418 1 98.25 105 ILE A O 1
ATOM 848 N N . LEU A 1 106 ? 6.801 5.973 5.094 1 97.62 106 LEU A N 1
ATOM 849 C CA . LEU A 1 106 ? 5.562 5.629 5.781 1 97.62 106 LEU A CA 1
ATOM 850 C C . LEU A 1 106 ? 4.906 4.406 5.148 1 97.62 106 LEU A C 1
ATOM 852 O O . LEU A 1 106 ? 4.352 3.561 5.855 1 97.62 106 LEU A O 1
ATOM 856 N N . ASP A 1 107 ? 4.93 4.324 3.852 1 96.25 107 ASP A N 1
ATOM 857 C CA . ASP A 1 107 ? 4.352 3.199 3.125 1 96.25 107 ASP A CA 1
ATOM 858 C C . ASP A 1 107 ? 5.156 2.887 1.865 1 96.25 107 ASP A C 1
ATOM 860 O O . ASP A 1 107 ? 5.73 3.787 1.249 1 96.25 107 ASP A O 1
ATOM 864 N N . HIS A 1 108 ? 5.25 1.667 1.522 1 95.31 108 HIS A N 1
ATOM 865 C CA . HIS A 1 108 ? 5.734 1.175 0.237 1 95.31 108 HIS A CA 1
ATOM 866 C C . HIS A 1 108 ? 4.758 0.176 -0.373 1 95.31 108 HIS A C 1
ATOM 868 O O . HIS A 1 108 ? 4.613 -0.943 0.126 1 95.31 108 HIS A O 1
ATOM 874 N N . ILE A 1 109 ? 4.16 0.613 -1.417 1 92.44 109 ILE A N 1
ATOM 875 C CA . ILE A 1 109 ? 2.98 -0.075 -1.933 1 92.44 109 ILE A CA 1
ATOM 876 C C . ILE A 1 109 ? 3.252 -0.573 -3.352 1 92.44 109 ILE A C 1
ATOM 878 O O . ILE A 1 109 ? 3.83 0.147 -4.168 1 92.44 109 ILE A O 1
ATOM 882 N N . ILE A 1 110 ? 2.871 -1.817 -3.549 1 89.56 110 ILE A N 1
ATOM 883 C CA . ILE A 1 110 ? 2.809 -2.33 -4.914 1 89.56 110 ILE A CA 1
ATOM 884 C C . ILE A 1 110 ? 1.37 -2.271 -5.422 1 89.56 110 ILE A C 1
ATOM 886 O O . ILE A 1 110 ? 0.451 -2.762 -4.758 1 89.56 110 ILE A O 1
ATOM 890 N N . ASN A 1 111 ? 1.208 -1.627 -6.547 1 87.25 111 ASN A N 1
ATOM 891 C CA . ASN A 1 111 ? -0.127 -1.54 -7.129 1 87.25 111 ASN A CA 1
ATOM 892 C C . ASN A 1 111 ? -0.531 -2.85 -7.801 1 87.25 111 ASN A C 1
ATOM 894 O O . ASN A 1 111 ? -0.119 -3.127 -8.93 1 87.25 111 ASN A O 1
ATOM 898 N N . GLU A 1 112 ? -1.367 -3.586 -7.176 1 78.56 112 GLU A N 1
ATOM 899 C CA . GLU A 1 112 ? -1.767 -4.895 -7.68 1 78.56 112 GLU A CA 1
ATOM 900 C C . GLU A 1 112 ? -2.477 -4.773 -9.023 1 78.56 112 GLU A C 1
ATOM 902 O O . GLU A 1 112 ? -2.406 -5.684 -9.852 1 78.56 112 GLU A O 1
ATOM 907 N N . ASP A 1 113 ? -3.139 -3.637 -9.188 1 78.94 113 ASP A N 1
ATOM 908 C CA . ASP A 1 113 ? -3.889 -3.418 -10.422 1 78.94 113 ASP A CA 1
ATOM 909 C C . ASP A 1 113 ? -2.949 -3.262 -11.617 1 78.94 113 ASP A C 1
ATOM 911 O O . ASP A 1 113 ? -3.371 -3.402 -12.766 1 78.94 113 ASP A O 1
ATOM 915 N N . ASP A 1 114 ? -1.704 -3.07 -11.297 1 83.06 114 ASP A N 1
ATOM 916 C CA . ASP A 1 114 ? -0.764 -2.756 -12.367 1 83.06 114 ASP A CA 1
ATOM 917 C C . ASP A 1 114 ? 0.323 -3.822 -12.477 1 83.06 114 ASP A C 1
ATOM 919 O O . ASP A 1 114 ? 1.443 -3.535 -12.906 1 83.06 114 ASP A O 1
ATOM 923 N N . ILE A 1 115 ? 0.054 -4.941 -12 1 83.25 115 ILE A N 1
ATOM 924 C CA . ILE A 1 115 ? 0.987 -6.051 -12.172 1 83.25 115 ILE A CA 1
ATOM 925 C C . ILE A 1 115 ? 0.68 -6.793 -13.469 1 83.25 115 ILE A C 1
ATOM 927 O O . ILE A 1 115 ? -0.469 -7.16 -13.727 1 83.25 115 ILE A O 1
ATOM 931 N N . SER A 1 116 ? 1.717 -6.914 -14.328 1 86.31 116 SER A N 1
ATOM 932 C CA . SER A 1 116 ? 1.573 -7.613 -15.602 1 86.31 116 SER A CA 1
ATOM 933 C C . SER A 1 116 ? 2.641 -8.688 -15.766 1 86.31 116 SER A C 1
ATOM 935 O O . SER A 1 116 ? 3.836 -8.414 -15.648 1 86.31 116 SER A O 1
ATOM 937 N N . ILE A 1 117 ? 2.08 -9.875 -15.977 1 83.19 117 ILE A N 1
ATOM 938 C CA . ILE A 1 117 ? 3.012 -10.945 -16.328 1 83.19 117 ILE A CA 1
ATOM 939 C C . ILE A 1 117 ? 3.301 -10.914 -17.812 1 83.19 117 ILE A C 1
ATOM 941 O O . ILE A 1 117 ? 2.414 -11.18 -18.641 1 83.19 117 ILE A O 1
ATOM 945 N N . LEU A 1 118 ? 4.508 -10.609 -18.156 1 88.81 118 LEU A N 1
ATOM 946 C CA . LEU A 1 118 ? 4.91 -10.445 -19.547 1 88.81 118 LEU A CA 1
ATOM 947 C C . LEU A 1 118 ? 5.258 -11.797 -20.172 1 88.81 118 LEU A C 1
ATOM 949 O O . LEU A 1 118 ? 4.969 -12.031 -21.359 1 88.81 118 LEU A O 1
ATOM 953 N N . ASP A 1 119 ? 5.895 -12.586 -19.469 1 87.38 119 ASP A N 1
ATOM 954 C CA . ASP A 1 119 ? 6.324 -13.914 -19.906 1 87.38 119 ASP A CA 1
ATOM 955 C C . ASP A 1 119 ? 6.363 -14.891 -18.734 1 87.38 119 ASP A C 1
ATOM 957 O O . ASP A 1 119 ? 6.746 -14.523 -17.609 1 87.38 119 ASP A O 1
ATOM 961 N N . GLU A 1 120 ? 5.832 -16.062 -18.938 1 86.56 120 GLU A N 1
ATOM 962 C CA . GLU A 1 120 ? 5.891 -17.109 -17.922 1 86.56 120 GLU A CA 1
ATOM 963 C C . GLU A 1 120 ? 6.086 -18.484 -18.547 1 86.56 120 GLU A C 1
ATOM 965 O O . GLU A 1 120 ? 5.277 -18.906 -19.375 1 86.56 120 GLU A O 1
ATOM 970 N N . ARG A 1 121 ? 7.176 -19.078 -18.219 1 83.69 121 ARG A N 1
ATOM 971 C CA . ARG A 1 121 ? 7.477 -20.453 -18.625 1 83.69 121 ARG A CA 1
ATOM 972 C C . ARG A 1 121 ? 7.711 -21.344 -17.422 1 83.69 121 ARG A C 1
ATOM 974 O O . ARG A 1 121 ? 8.688 -21.172 -16.688 1 83.69 121 ARG A O 1
ATOM 981 N N . THR A 1 122 ? 6.773 -22.297 -17.219 1 82.56 122 THR A N 1
ATOM 982 C CA . THR A 1 122 ? 6.895 -23.219 -16.094 1 82.56 122 THR A CA 1
ATOM 983 C C . THR A 1 122 ? 7.375 -24.578 -16.562 1 82.56 122 THR A C 1
ATOM 985 O O . THR A 1 122 ? 7.289 -24.906 -17.75 1 82.56 122 THR A O 1
ATOM 988 N N . SER A 1 123 ? 8.078 -25.234 -15.648 1 82.69 123 SER A N 1
ATOM 989 C CA . SER A 1 123 ? 8.555 -26.594 -15.938 1 82.69 123 SER A CA 1
ATOM 990 C C . SER A 1 123 ? 7.816 -27.625 -15.102 1 82.69 123 SER A C 1
ATOM 992 O O . SER A 1 123 ? 7.195 -27.281 -14.086 1 82.69 123 SER A O 1
ATOM 994 N N . ILE A 1 124 ? 7.801 -28.781 -15.516 1 80.88 124 ILE A N 1
ATOM 995 C CA . ILE A 1 124 ? 7.066 -29.875 -14.875 1 80.88 124 ILE A CA 1
ATOM 996 C C . ILE A 1 124 ? 7.695 -30.188 -13.516 1 80.88 124 ILE A C 1
ATOM 998 O O . ILE A 1 124 ? 6.984 -30.391 -12.531 1 80.88 124 ILE A O 1
ATOM 1002 N N . PHE A 1 125 ? 9.008 -30.219 -13.398 1 84.12 125 PHE A N 1
ATOM 1003 C CA . PHE A 1 125 ? 9.695 -30.672 -12.188 1 84.12 125 PHE A CA 1
ATOM 1004 C C . PHE A 1 125 ? 10 -29.484 -11.273 1 84.12 125 PHE A C 1
ATOM 1006 O O . PHE A 1 125 ? 10.406 -29.672 -10.125 1 84.12 125 PHE A O 1
ATOM 1013 N N . ASN A 1 126 ? 9.867 -28.328 -11.828 1 82.25 126 ASN A N 1
ATOM 1014 C CA . ASN A 1 126 ? 10.133 -27.109 -11.094 1 82.25 126 ASN A CA 1
ATOM 1015 C C . ASN A 1 126 ? 9.125 -26.016 -11.445 1 82.25 126 ASN A C 1
ATOM 1017 O O . ASN A 1 126 ? 9.492 -25 -12.047 1 82.25 126 ASN A O 1
ATOM 1021 N N . PRO A 1 127 ? 7.898 -26.219 -11.047 1 80.62 127 PRO A N 1
ATOM 1022 C CA . PRO A 1 127 ? 6.863 -25.266 -11.445 1 80.62 127 PRO A CA 1
ATOM 1023 C C . PRO A 1 127 ? 7.004 -23.906 -10.758 1 80.62 127 PRO A C 1
ATOM 1025 O O . PRO A 1 127 ? 7.457 -23.844 -9.609 1 80.62 127 PRO A O 1
ATOM 1028 N N . ILE A 1 128 ? 6.648 -22.844 -11.445 1 77.38 128 ILE A N 1
ATOM 1029 C CA . ILE A 1 128 ? 6.559 -21.516 -10.852 1 77.38 128 ILE A CA 1
ATOM 1030 C C . ILE A 1 128 ? 5.418 -21.484 -9.836 1 77.38 128 ILE A C 1
ATOM 1032 O O . ILE A 1 128 ? 4.309 -21.953 -10.125 1 77.38 128 ILE A O 1
ATOM 1036 N N . GLN A 1 129 ? 5.75 -21.062 -8.641 1 74.94 129 GLN A N 1
ATOM 1037 C CA . GLN A 1 129 ? 4.742 -20.906 -7.598 1 74.94 129 GLN A CA 1
ATOM 1038 C C . GLN A 1 129 ? 4.457 -19.422 -7.332 1 74.94 129 GLN A C 1
ATOM 1040 O O . GLN A 1 129 ? 5.324 -18.578 -7.535 1 74.94 129 GLN A O 1
ATOM 1045 N N . SER A 1 130 ? 3.219 -19.172 -6.871 1 74.75 130 SER A N 1
ATOM 1046 C CA . SER A 1 130 ? 2.842 -17.797 -6.539 1 74.75 130 SER A CA 1
ATOM 1047 C C . SER A 1 130 ? 3.791 -17.203 -5.508 1 74.75 130 SER A C 1
ATOM 1049 O O . SER A 1 130 ? 4.137 -16.016 -5.59 1 74.75 130 SER A O 1
ATOM 1051 N N . ASN A 1 131 ? 4.234 -17.984 -4.648 1 77.38 131 ASN A N 1
ATOM 1052 C CA . ASN A 1 131 ? 5.125 -17.531 -3.586 1 77.38 131 ASN A CA 1
ATOM 1053 C C . ASN A 1 131 ? 6.461 -17.047 -4.145 1 77.38 131 ASN A C 1
ATOM 1055 O O . ASN A 1 131 ? 7.09 -16.156 -3.57 1 77.38 131 ASN A O 1
ATOM 1059 N N . ASP A 1 132 ? 6.945 -17.609 -5.301 1 76.19 132 ASP A N 1
ATOM 1060 C CA . ASP A 1 132 ? 8.18 -17.156 -5.945 1 76.19 132 ASP A CA 1
ATOM 1061 C C . ASP A 1 132 ? 8.078 -15.695 -6.363 1 76.19 132 ASP A C 1
ATOM 1063 O O . ASP A 1 132 ? 9.016 -14.922 -6.18 1 76.19 132 ASP A O 1
ATOM 1067 N N . VAL A 1 133 ? 6.996 -15.359 -6.852 1 78.88 133 VAL A N 1
ATOM 1068 C CA . VAL A 1 133 ? 6.754 -14.016 -7.363 1 78.88 133 VAL A CA 1
ATOM 1069 C C . VAL A 1 133 ? 6.695 -13.023 -6.207 1 78.88 133 VAL A C 1
ATOM 1071 O O . VAL A 1 133 ? 7.391 -12 -6.223 1 78.88 133 VAL A O 1
ATOM 1074 N N . PHE A 1 134 ? 5.992 -13.359 -5.156 1 79.38 134 PHE A N 1
ATOM 1075 C CA . PHE A 1 134 ? 5.809 -12.469 -4.016 1 79.38 134 PHE A CA 1
ATOM 1076 C C . PHE A 1 134 ? 7.133 -12.234 -3.299 1 79.38 134 PHE A C 1
ATOM 1078 O O . PHE A 1 134 ? 7.441 -11.102 -2.916 1 79.38 134 PHE A O 1
ATOM 1085 N N . GLU A 1 135 ? 7.887 -13.227 -3.199 1 83.56 135 GLU A N 1
ATOM 1086 C CA . GLU A 1 135 ? 9.172 -13.117 -2.518 1 83.56 135 GLU A CA 1
ATOM 1087 C C . GLU A 1 135 ?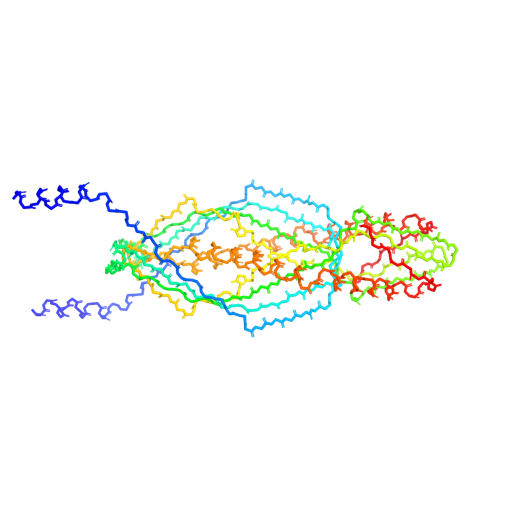 10.109 -12.172 -3.264 1 83.56 135 GLU A C 1
ATOM 1089 O O . GLU A 1 135 ? 10.82 -11.383 -2.646 1 83.56 135 GLU A O 1
ATOM 1094 N N . GLU A 1 136 ? 10.125 -12.328 -4.527 1 85.5 136 GLU A N 1
ATOM 1095 C CA . GLU A 1 136 ? 11.016 -11.477 -5.309 1 85.5 136 GLU A CA 1
ATOM 1096 C C . GLU A 1 136 ? 10.57 -10.016 -5.262 1 85.5 136 GLU A C 1
ATOM 1098 O O . GLU A 1 136 ? 11.406 -9.109 -5.203 1 85.5 136 GLU A O 1
ATOM 1103 N N . ILE A 1 137 ? 9.297 -9.82 -5.32 1 87 137 ILE A N 1
ATOM 1104 C CA . ILE A 1 137 ? 8.766 -8.469 -5.211 1 87 137 ILE A CA 1
ATOM 1105 C C . ILE A 1 137 ? 9.141 -7.871 -3.857 1 87 137 ILE A C 1
ATOM 1107 O O . ILE A 1 137 ? 9.586 -6.723 -3.775 1 87 137 ILE A O 1
ATOM 1111 N N . LEU A 1 138 ? 9.016 -8.633 -2.814 1 88.69 138 LEU A N 1
ATOM 1112 C CA . LEU A 1 138 ? 9.344 -8.18 -1.47 1 88.69 138 LEU A CA 1
ATOM 1113 C C . LEU A 1 138 ? 10.812 -7.805 -1.365 1 88.69 138 LEU A C 1
ATOM 1115 O O . LEU A 1 138 ? 11.164 -6.777 -0.776 1 88.69 138 LEU A O 1
ATOM 1119 N N . LYS A 1 139 ? 11.648 -8.656 -1.91 1 91.12 139 LYS A N 1
ATOM 1120 C CA . LYS A 1 139 ? 13.078 -8.367 -1.917 1 91.12 139 LYS A CA 1
ATOM 1121 C C . LYS A 1 139 ? 13.375 -7.07 -2.672 1 91.12 139 LYS A C 1
ATOM 1123 O O . LYS A 1 139 ? 14.164 -6.25 -2.215 1 91.12 139 LYS A O 1
ATOM 1128 N N . SER A 1 140 ? 12.766 -6.891 -3.762 1 91.81 140 SER A N 1
ATOM 1129 C CA . SER A 1 140 ? 12.961 -5.695 -4.578 1 91.81 140 SER A CA 1
ATOM 1130 C C . SER A 1 140 ? 12.5 -4.445 -3.838 1 91.81 140 SER A C 1
ATOM 1132 O O . SER A 1 140 ? 13.125 -3.389 -3.947 1 91.81 140 SER A O 1
ATOM 1134 N N . LYS A 1 141 ? 11.438 -4.543 -3.146 1 92.81 141 LYS A N 1
ATOM 1135 C CA . LYS A 1 141 ? 10.93 -3.434 -2.344 1 92.81 141 LYS A CA 1
ATOM 1136 C C . LYS A 1 141 ? 11.969 -2.971 -1.327 1 92.81 141 LYS A C 1
ATOM 1138 O O . LYS A 1 141 ? 12.258 -1.776 -1.228 1 92.81 141 LYS A O 1
ATOM 1143 N N . LYS A 1 142 ? 12.453 -3.92 -0.605 1 94.12 142 LYS A N 1
ATOM 1144 C CA . LYS A 1 142 ? 13.438 -3.607 0.429 1 94.12 142 LYS A CA 1
ATOM 1145 C C . LYS A 1 142 ? 14.688 -2.973 -0.174 1 94.12 142 LYS A C 1
ATOM 1147 O O . LYS A 1 142 ? 15.211 -1.997 0.364 1 94.12 142 LYS A O 1
ATOM 1152 N N . GLU A 1 143 ? 15.156 -3.545 -1.265 1 94.94 143 GLU A N 1
ATOM 1153 C CA . GLU A 1 143 ? 16.328 -2.998 -1.95 1 94.94 143 GLU A CA 1
ATOM 1154 C C . GLU A 1 143 ? 16.078 -1.558 -2.393 1 94.94 143 GLU A C 1
ATOM 1156 O O . GLU A 1 143 ? 16.969 -0.709 -2.283 1 94.94 143 GLU A O 1
ATOM 1161 N N . ARG A 1 144 ? 14.906 -1.308 -2.936 1 94.81 144 ARG A N 1
ATOM 1162 C CA . ARG A 1 144 ? 14.547 0.034 -3.381 1 94.81 144 ARG A CA 1
ATOM 1163 C C . ARG A 1 144 ? 14.57 1.021 -2.219 1 94.81 144 ARG A C 1
ATOM 1165 O O . ARG A 1 144 ? 15.094 2.129 -2.348 1 94.81 144 ARG A O 1
ATOM 1172 N N . GLU A 1 145 ? 14 0.663 -1.121 1 97 145 GLU A N 1
ATOM 1173 C CA . GLU A 1 145 ? 14.023 1.514 0.065 1 97 145 GLU A CA 1
ATOM 1174 C C . GLU A 1 145 ? 15.453 1.855 0.475 1 97 145 GLU A C 1
ATOM 1176 O O . GLU A 1 145 ? 15.766 3.02 0.734 1 97 145 GLU A O 1
ATOM 1181 N N . ASP A 1 146 ? 16.25 0.855 0.517 1 96.94 146 ASP A N 1
ATOM 1182 C CA . ASP A 1 146 ? 17.641 1.051 0.917 1 96.94 146 ASP A CA 1
ATOM 1183 C C . ASP A 1 146 ? 18.359 2.012 -0.03 1 96.94 146 ASP A C 1
ATOM 1185 O O . ASP A 1 146 ? 19.094 2.896 0.413 1 96.94 146 ASP A O 1
ATOM 1189 N N . GLU A 1 147 ? 18.156 1.788 -1.277 1 95.69 147 GLU A N 1
ATOM 1190 C CA . GLU A 1 147 ? 18.766 2.648 -2.287 1 95.69 147 GLU A CA 1
ATOM 1191 C C . GLU A 1 147 ? 18.312 4.098 -2.117 1 95.69 147 GLU A C 1
ATOM 1193 O O . GLU A 1 147 ? 19.141 5.02 -2.199 1 95.69 147 GLU A O 1
ATOM 1198 N N . LEU A 1 148 ? 17.078 4.348 -1.949 1 96.81 148 LEU A N 1
ATOM 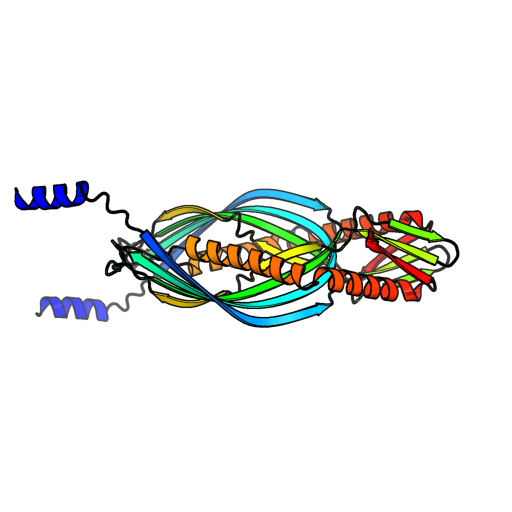1199 C CA . LEU A 1 148 ? 16.516 5.691 -1.788 1 96.81 148 LEU A CA 1
ATOM 1200 C C . LEU A 1 148 ? 17.078 6.359 -0.538 1 96.81 148 LEU A C 1
ATOM 1202 O O . LEU A 1 148 ? 17.469 7.531 -0.577 1 96.81 148 LEU A O 1
ATOM 1206 N N . ILE A 1 149 ? 17.109 5.582 0.515 1 97.62 149 ILE A N 1
ATOM 1207 C CA . ILE A 1 149 ? 17.609 6.125 1.771 1 97.62 149 ILE A CA 1
ATOM 1208 C C . ILE A 1 149 ? 19.078 6.527 1.608 1 97.62 149 ILE A C 1
ATOM 1210 O O . ILE A 1 149 ? 19.469 7.629 1.991 1 97.62 149 ILE A O 1
ATOM 1214 N N . LYS A 1 150 ? 19.844 5.688 1.015 1 97.25 150 LYS A N 1
ATOM 1215 C CA . LYS A 1 150 ? 21.266 5.934 0.812 1 97.25 150 LYS A CA 1
ATOM 1216 C C . LYS A 1 150 ? 21.5 7.129 -0.108 1 97.25 150 LYS A C 1
ATOM 1218 O O . LYS A 1 150 ? 22.5 7.84 0.023 1 97.25 150 LYS A O 1
ATOM 1223 N N . SER A 1 151 ? 20.531 7.398 -0.995 1 96.5 151 SER A N 1
ATOM 1224 C CA . SER A 1 151 ? 20.688 8.453 -1.987 1 96.5 151 SER A CA 1
ATOM 1225 C C . SER A 1 151 ? 20.203 9.797 -1.455 1 96.5 151 SER A C 1
ATOM 1227 O O . SER A 1 151 ? 20.188 10.789 -2.18 1 96.5 151 SER A O 1
ATOM 1229 N N . GLY A 1 152 ? 19.703 9.812 -0.194 1 97.19 152 GLY A N 1
ATOM 1230 C CA . GLY A 1 152 ? 19.328 11.078 0.417 1 97.19 152 GLY A CA 1
ATOM 1231 C C . GLY A 1 152 ? 17.844 11.375 0.302 1 97.19 152 GLY A C 1
ATOM 1232 O O . GLY A 1 152 ? 17.422 12.523 0.441 1 97.19 152 GLY A O 1
ATOM 1233 N N . PHE A 1 153 ? 17.125 10.438 -0.052 1 98.19 153 PHE A N 1
ATOM 1234 C CA . PHE A 1 153 ? 15.68 10.578 -0.258 1 98.19 153 PHE A CA 1
ATOM 1235 C C . PHE A 1 153 ? 15.023 11.219 0.958 1 98.19 153 PHE A C 1
ATOM 1237 O O . PHE A 1 153 ? 14.242 12.164 0.821 1 98.19 153 PHE A O 1
ATOM 1244 N N . LEU A 1 154 ? 15.352 10.797 2.133 1 98.38 154 LEU A N 1
ATOM 1245 C CA . LEU A 1 154 ? 14.695 11.289 3.336 1 98.38 154 LEU A CA 1
ATOM 1246 C C . LEU A 1 154 ? 15.094 12.734 3.619 1 98.38 154 LEU A C 1
ATOM 1248 O O . LEU A 1 154 ? 14.305 13.508 4.164 1 98.38 154 LEU A O 1
ATOM 1252 N N . ASN A 1 155 ? 16.297 13.164 3.275 1 98 155 ASN A N 1
ATOM 1253 C CA . ASN A 1 155 ? 16.672 14.578 3.359 1 98 155 ASN A CA 1
ATOM 1254 C C . ASN A 1 155 ? 15.805 15.438 2.449 1 98 155 ASN A C 1
ATOM 1256 O O . ASN A 1 155 ? 15.398 16.547 2.834 1 98 155 ASN A O 1
ATOM 1260 N N . GLU A 1 156 ? 15.547 14.914 1.262 1 97.75 156 GLU A N 1
ATOM 1261 C CA . GLU A 1 156 ? 14.664 15.609 0.333 1 97.75 156 GLU A CA 1
ATOM 1262 C C . GLU A 1 156 ? 13.258 15.727 0.9 1 97.75 156 GLU A C 1
ATOM 1264 O O . GLU A 1 156 ? 12.602 16.766 0.738 1 97.75 156 GLU A O 1
ATOM 1269 N N . VAL A 1 157 ? 12.805 14.68 1.517 1 98.5 157 VAL A N 1
ATOM 1270 C CA . VAL A 1 157 ? 11.484 14.68 2.135 1 98.5 157 VAL A CA 1
ATOM 1271 C C . VAL A 1 157 ? 11.422 15.734 3.234 1 98.5 157 VAL A C 1
ATOM 1273 O O . VAL A 1 157 ? 10.445 16.484 3.336 1 98.5 157 VAL A O 1
ATOM 1276 N N . ASN A 1 158 ? 12.469 15.812 4.105 1 98.38 158 ASN A N 1
ATOM 1277 C CA . ASN A 1 158 ? 12.531 16.859 5.125 1 98.38 158 ASN A CA 1
ATOM 1278 C C . ASN A 1 158 ? 12.43 18.25 4.504 1 98.38 158 ASN A C 1
ATOM 1280 O O . ASN A 1 158 ? 11.68 19.094 4.996 1 98.38 158 ASN A O 1
ATOM 1284 N N . THR A 1 159 ? 13.148 18.438 3.465 1 98.25 159 THR A N 1
ATOM 1285 C CA . THR A 1 159 ? 13.164 19.734 2.793 1 98.25 159 THR A CA 1
ATOM 1286 C C . THR A 1 159 ? 11.773 20.062 2.246 1 98.25 159 THR A C 1
ATOM 1288 O O . THR A 1 159 ? 11.297 21.188 2.41 1 98.25 159 THR A O 1
ATOM 1291 N N . THR A 1 160 ? 11.141 19.094 1.578 1 98.19 160 THR A N 1
ATOM 1292 C CA . THR A 1 160 ? 9.805 19.281 1.022 1 98.19 160 THR A CA 1
ATOM 1293 C C . THR A 1 160 ? 8.797 19.578 2.129 1 98.19 160 THR A C 1
ATOM 1295 O O . THR A 1 160 ? 7.918 20.422 1.973 1 98.19 160 THR A O 1
ATOM 1298 N N . THR A 1 161 ? 8.93 18.859 3.191 1 98.12 161 THR A N 1
ATOM 1299 C CA . THR A 1 161 ? 8.047 19.047 4.336 1 98.12 161 THR A CA 1
ATOM 1300 C C . THR A 1 161 ? 8.18 20.453 4.91 1 98.12 161 THR A C 1
ATOM 1302 O O . THR A 1 161 ? 7.18 21.125 5.176 1 98.12 161 THR A O 1
ATOM 1305 N N . GLU A 1 162 ? 9.414 20.859 5.109 1 97.81 162 GLU A N 1
ATOM 1306 C CA . GLU A 1 162 ? 9.672 22.203 5.605 1 97.81 162 GLU A CA 1
ATOM 1307 C C . GLU A 1 162 ? 9.062 23.266 4.684 1 97.81 162 GLU A C 1
ATOM 1309 O O . GLU A 1 162 ? 8.398 24.188 5.148 1 97.81 162 GLU A O 1
ATOM 1314 N N . LYS A 1 163 ? 9.336 23.125 3.42 1 97 163 LYS A N 1
ATOM 1315 C CA . LYS A 1 163 ? 8.805 24.062 2.439 1 97 163 LYS A CA 1
ATOM 1316 C C . LYS A 1 163 ? 7.281 24.109 2.504 1 97 163 LYS A C 1
ATOM 1318 O O . LYS A 1 163 ? 6.691 25.203 2.455 1 97 163 LYS A O 1
ATOM 1323 N N . PHE A 1 164 ? 6.637 23 2.594 1 96.94 164 PHE A N 1
ATOM 1324 C CA . PHE A 1 164 ? 5.184 22.938 2.676 1 96.94 164 PHE A CA 1
ATOM 1325 C C . PHE A 1 164 ? 4.676 23.688 3.9 1 96.94 164 PHE A C 1
ATOM 1327 O O . PHE A 1 164 ? 3.779 24.531 3.793 1 96.94 164 PHE A O 1
ATOM 1334 N N . LEU A 1 165 ? 5.258 23.375 5.043 1 95.81 165 LEU A N 1
ATOM 1335 C CA . LEU A 1 165 ? 4.777 23.969 6.289 1 95.81 165 LEU A CA 1
ATOM 1336 C C . LEU A 1 165 ? 4.992 25.484 6.289 1 95.81 165 LEU A C 1
ATOM 1338 O O . LEU A 1 165 ? 4.129 26.234 6.75 1 95.81 165 LEU A O 1
ATOM 1342 N N . LYS A 1 166 ? 6.141 25.953 5.812 1 95 166 LYS A N 1
ATOM 1343 C CA . LYS A 1 166 ? 6.406 27.391 5.715 1 95 166 LYS A CA 1
ATOM 1344 C C . LYS A 1 166 ? 5.367 28.078 4.836 1 95 166 LYS A C 1
ATOM 1346 O O . LYS A 1 166 ? 4.859 29.156 5.188 1 95 166 LYS A O 1
ATOM 1351 N N . ASN A 1 167 ? 5.016 27.438 3.764 1 93.38 167 ASN A N 1
ATOM 1352 C CA . ASN A 1 167 ? 4.008 27.984 2.867 1 93.38 167 ASN A CA 1
ATOM 1353 C C . ASN A 1 167 ? 2.617 27.938 3.494 1 93.38 167 ASN A C 1
ATOM 1355 O O . ASN A 1 167 ? 1.836 28.891 3.342 1 93.38 167 ASN A O 1
ATOM 1359 N N . PHE A 1 168 ? 2.316 26.844 4.117 1 92 168 PHE A N 1
ATOM 1360 C CA . PHE A 1 168 ? 0.997 26.641 4.699 1 92 168 PHE A CA 1
ATOM 1361 C C . PHE A 1 168 ? 0.703 27.688 5.77 1 92 168 PHE A C 1
ATOM 1363 O O . PHE A 1 168 ? -0.422 28.172 5.871 1 92 168 PHE A O 1
ATOM 1370 N N . PHE A 1 169 ? 1.708 28.078 6.516 1 91.19 169 PHE A N 1
ATOM 1371 C CA . PHE A 1 169 ? 1.502 28.969 7.648 1 91.19 169 PHE A CA 1
ATOM 1372 C C . PHE A 1 169 ? 1.843 30.406 7.27 1 91.19 169 PHE A C 1
ATOM 1374 O O . PHE A 1 169 ? 1.762 31.312 8.109 1 91.19 169 PHE A O 1
ATOM 1381 N N . GLU A 1 170 ? 2.205 30.641 6.09 1 85.38 170 GLU A N 1
ATOM 1382 C CA . GLU A 1 170 ? 2.656 31.953 5.641 1 85.38 170 GLU A CA 1
ATOM 1383 C C . GLU A 1 170 ? 1.574 33 5.848 1 85.38 170 GLU A C 1
ATOM 1385 O O . GLU A 1 170 ? 1.875 34.156 6.195 1 85.38 170 GLU A O 1
ATOM 1390 N N . GLU A 1 171 ? 0.358 32.594 5.672 1 79.5 171 GLU A N 1
ATOM 1391 C CA . GLU A 1 171 ? -0.755 33.531 5.727 1 79.5 171 GLU A CA 1
ATOM 1392 C C . GLU A 1 171 ? -1 34.031 7.148 1 79.5 171 GLU A C 1
ATOM 1394 O O . GLU A 1 171 ? -1.693 35.031 7.359 1 79.5 171 GLU A O 1
ATOM 1399 N N . LEU A 1 172 ? -0.423 33.344 8.078 1 84.44 172 LEU A N 1
ATOM 1400 C CA . LEU A 1 172 ? -0.629 33.75 9.461 1 84.44 172 LEU A CA 1
ATOM 1401 C C . LEU A 1 172 ? 0.297 34.906 9.836 1 84.44 172 LEU A C 1
ATOM 1403 O O . LEU A 1 172 ? 0.164 35.5 10.914 1 84.44 172 LEU A O 1
ATOM 1407 N N . ASN A 1 173 ? 1.167 35.281 8.953 1 83.69 173 ASN A N 1
ATOM 1408 C CA . ASN A 1 173 ? 2.066 36.438 9.125 1 83.69 173 ASN A CA 1
ATOM 1409 C C . ASN A 1 173 ? 3.018 36.219 10.297 1 83.69 173 ASN A C 1
ATOM 1411 O O . ASN A 1 173 ? 3.234 37.125 11.102 1 83.69 173 ASN A O 1
ATOM 1415 N N . TYR A 1 174 ? 3.408 35.031 10.531 1 86.94 174 TYR A N 1
ATOM 1416 C CA . TYR A 1 174 ? 4.484 34.688 11.453 1 86.94 174 TYR A CA 1
ATOM 1417 C C . TYR A 1 174 ? 5.719 34.219 10.695 1 86.94 174 TYR A C 1
ATOM 1419 O O . TYR A 1 174 ? 5.617 33.75 9.555 1 86.94 174 TYR A O 1
ATOM 1427 N N . GLU A 1 175 ? 6.84 34.531 11.32 1 91.75 175 GLU A N 1
ATOM 1428 C CA . GLU A 1 175 ? 8.039 33.844 10.844 1 91.75 175 GLU A CA 1
ATOM 1429 C C . GLU A 1 175 ? 8.016 32.344 11.203 1 91.75 175 GLU A C 1
ATOM 1431 O O . GLU A 1 175 ? 8.023 32 12.383 1 91.75 175 GLU A O 1
ATOM 1436 N N . VAL A 1 176 ? 8.031 31.516 10.203 1 94.38 176 VAL A N 1
ATOM 1437 C CA . VAL A 1 176 ? 7.887 30.078 10.445 1 94.38 176 VAL A CA 1
ATOM 1438 C C . VAL A 1 176 ? 9.258 29.422 10.445 1 94.38 176 VAL A C 1
ATOM 1440 O O . VAL A 1 176 ? 10.047 29.594 9.508 1 94.38 176 VAL A O 1
ATOM 1443 N N . THR A 1 177 ? 9.625 28.766 11.523 1 95.56 177 THR A N 1
ATOM 1444 C CA . THR A 1 177 ? 10.844 27.969 11.633 1 95.56 177 THR A CA 1
ATOM 1445 C C . THR A 1 177 ? 10.508 26.5 11.875 1 95.56 177 THR A C 1
ATOM 1447 O O . THR A 1 177 ? 9.727 26.172 12.773 1 95.56 177 THR A O 1
ATOM 1450 N N . VAL A 1 178 ? 11.047 25.625 11.047 1 97 178 VAL A N 1
ATOM 1451 C CA . VAL A 1 178 ? 10.844 24.188 11.188 1 97 178 VAL A CA 1
ATOM 1452 C C . VAL A 1 178 ? 12.141 23.531 11.664 1 97 178 VAL A C 1
ATOM 1454 O O . VAL A 1 178 ? 13.195 23.703 11.047 1 97 178 VAL A O 1
ATOM 1457 N N . GLU A 1 179 ? 12.039 22.797 12.766 1 96.81 179 GLU A N 1
ATOM 1458 C CA . GLU A 1 179 ? 13.188 22.094 13.328 1 96.81 179 GLU A CA 1
ATOM 1459 C C . GLU A 1 179 ? 12.945 20.594 13.352 1 96.81 179 GLU A C 1
ATOM 1461 O O . GLU A 1 179 ? 11.906 20.125 13.82 1 96.81 179 GLU A O 1
ATOM 1466 N N . PHE A 1 180 ? 13.93 19.891 12.789 1 96.44 180 PHE A N 1
ATOM 1467 C CA . PHE A 1 180 ? 13.852 18.438 12.812 1 96.44 180 PHE A CA 1
ATOM 1468 C C . PHE A 1 180 ? 14.695 17.859 13.945 1 96.44 180 PHE A C 1
ATOM 1470 O O . PHE A 1 180 ? 15.797 18.344 14.211 1 96.44 180 PHE A O 1
ATOM 1477 N N . LYS A 1 181 ? 14.062 16.938 14.703 1 89.25 181 LYS A N 1
ATOM 1478 C CA . LYS A 1 181 ? 14.781 16.328 15.82 1 89.25 181 LYS A CA 1
ATOM 1479 C C . LYS A 1 181 ? 14.75 14.812 15.727 1 89.25 181 LYS A C 1
ATOM 1481 O O . LYS A 1 181 ? 13.789 14.234 15.211 1 89.25 181 LYS A O 1
ATOM 1486 N N . MET B 1 1 ? 14.516 -56.625 -12.531 1 58.19 1 MET B N 1
ATOM 1487 C CA . MET B 1 1 ? 14.438 -56.25 -11.117 1 58.19 1 MET B CA 1
ATOM 1488 C C . MET B 1 1 ? 15.773 -55.688 -10.633 1 58.19 1 MET B C 1
ATOM 1490 O O . MET B 1 1 ? 15.812 -54.656 -9.977 1 58.19 1 MET B O 1
ATOM 1494 N N . ALA B 1 2 ? 16.766 -56.312 -10.992 1 66.75 2 ALA B N 1
ATOM 1495 C CA . ALA B 1 2 ? 18.109 -55.969 -10.539 1 66.75 2 ALA B CA 1
ATOM 1496 C C . ALA B 1 2 ? 18.547 -54.625 -11.102 1 66.75 2 ALA B C 1
ATOM 1498 O O . ALA B 1 2 ? 19.141 -53.812 -10.398 1 66.75 2 ALA B O 1
ATOM 1499 N N . ILE B 1 3 ? 18.234 -54.375 -12.25 1 64.12 3 ILE B N 1
ATOM 1500 C CA . ILE B 1 3 ? 18.594 -53.094 -12.906 1 64.12 3 ILE B CA 1
ATOM 1501 C C . ILE B 1 3 ? 17.844 -51.938 -12.242 1 64.12 3 ILE B C 1
ATOM 1503 O O . ILE B 1 3 ? 18.422 -50.906 -12 1 64.12 3 ILE B O 1
ATOM 1507 N N . VAL B 1 4 ? 16.594 -52.219 -11.898 1 67.81 4 VAL B N 1
ATOM 1508 C CA . VAL B 1 4 ? 15.781 -51.219 -11.203 1 67.81 4 VAL B CA 1
ATOM 1509 C C . VAL B 1 4 ? 16.359 -50.969 -9.812 1 67.81 4 VAL B C 1
ATOM 1511 O O . VAL B 1 4 ? 16.453 -49.812 -9.391 1 67.81 4 VAL B O 1
ATOM 1514 N N . LEU B 1 5 ? 16.734 -51.969 -9.188 1 65.62 5 LEU B N 1
ATOM 1515 C CA . LEU B 1 5 ? 17.328 -51.812 -7.863 1 65.62 5 LEU B CA 1
ATOM 1516 C C . LEU B 1 5 ? 18.656 -51.094 -7.941 1 65.62 5 LEU B C 1
ATOM 1518 O O . LEU B 1 5 ? 18.953 -50.25 -7.09 1 65.62 5 LEU B O 1
ATOM 1522 N N . LEU B 1 6 ? 19.484 -51.438 -8.961 1 63.09 6 LEU B N 1
ATOM 1523 C CA . LEU B 1 6 ? 20.75 -50.75 -9.148 1 63.09 6 LEU B CA 1
ATOM 1524 C C . LEU B 1 6 ? 20.531 -49.25 -9.383 1 63.09 6 LEU B C 1
ATOM 1526 O O . LEU B 1 6 ? 21.266 -48.406 -8.828 1 63.09 6 LEU B O 1
ATOM 1530 N N . ILE B 1 7 ? 19.516 -48.969 -10.156 1 63.59 7 ILE B N 1
ATOM 1531 C CA . ILE B 1 7 ? 19.188 -47.594 -10.43 1 63.59 7 ILE B CA 1
ATOM 1532 C C . ILE B 1 7 ? 18.734 -46.906 -9.141 1 63.59 7 ILE B C 1
ATOM 1534 O O . ILE B 1 7 ? 19.125 -45.781 -8.859 1 63.59 7 ILE B O 1
ATOM 1538 N N . LEU B 1 8 ? 18.031 -47.688 -8.391 1 63.34 8 LEU B N 1
ATOM 1539 C CA . LEU B 1 8 ? 17.578 -47.125 -7.109 1 63.34 8 LEU B CA 1
ATOM 1540 C C . LEU B 1 8 ? 18.75 -46.938 -6.164 1 63.34 8 LEU B C 1
ATOM 1542 O O . LEU B 1 8 ? 18.812 -45.906 -5.461 1 63.34 8 LEU B O 1
ATOM 1546 N N . VAL B 1 9 ? 19.641 -47.844 -6.043 1 61.06 9 VAL B N 1
ATOM 1547 C CA . VAL B 1 9 ? 20.812 -47.75 -5.184 1 61.06 9 VAL B CA 1
ATOM 1548 C C . VAL B 1 9 ? 21.703 -46.594 -5.648 1 61.06 9 VAL B C 1
ATOM 1550 O O . VAL B 1 9 ? 22.219 -45.844 -4.824 1 61.06 9 VAL B O 1
ATOM 1553 N N . ILE B 1 10 ? 21.984 -46.438 -6.906 1 59.75 10 ILE B N 1
ATOM 1554 C CA . ILE B 1 10 ? 22.781 -45.344 -7.422 1 59.75 10 ILE B CA 1
ATOM 1555 C C . ILE B 1 10 ? 22.125 -44 -7.055 1 59.75 10 ILE B C 1
ATOM 1557 O O . ILE B 1 10 ? 22.797 -43.062 -6.637 1 59.75 10 ILE B O 1
ATOM 1561 N N . ILE B 1 11 ? 20.859 -44.031 -7.078 1 60.28 11 ILE B N 1
ATOM 1562 C CA . ILE B 1 11 ? 20.125 -42.844 -6.715 1 60.28 11 ILE B CA 1
ATOM 1563 C C . ILE B 1 11 ? 20.312 -42.531 -5.227 1 60.28 11 ILE B C 1
ATOM 1565 O O . ILE B 1 11 ? 20.5 -41.375 -4.836 1 60.28 11 ILE B O 1
ATOM 1569 N N . PHE B 1 12 ? 20.312 -43.562 -4.398 1 60.16 12 PHE B N 1
ATOM 1570 C CA . PHE B 1 12 ? 20.453 -43.375 -2.959 1 60.16 12 PHE B CA 1
ATOM 1571 C C . PHE B 1 12 ? 21.875 -43 -2.59 1 60.16 12 PHE B C 1
ATOM 1573 O O . PHE B 1 12 ? 22.109 -42.312 -1.604 1 60.16 12 PHE B O 1
ATOM 1580 N N . SER B 1 13 ? 22.781 -43.562 -3.209 1 58.78 13 SER B N 1
ATOM 1581 C CA . SER B 1 13 ? 24.156 -43.344 -2.807 1 58.78 13 SER B CA 1
ATOM 1582 C C . SER B 1 13 ? 24.625 -41.938 -3.221 1 58.78 13 SER B C 1
ATOM 1584 O O . SER B 1 13 ? 25.719 -41.5 -2.844 1 58.78 13 SER B O 1
ATOM 1586 N N . ILE B 1 14 ? 24.078 -41.375 -4.262 1 55.34 14 ILE B N 1
ATOM 1587 C CA . ILE B 1 14 ? 24.562 -40.062 -4.656 1 55.34 14 ILE B CA 1
ATOM 1588 C C . ILE B 1 14 ? 23.969 -39 -3.734 1 55.34 14 ILE B C 1
ATOM 1590 O O . ILE B 1 14 ? 22.766 -38.781 -3.744 1 55.34 14 ILE B O 1
ATOM 1594 N N . ASN B 1 15 ? 24.484 -38.969 -2.6 1 56.31 15 ASN B N 1
ATOM 1595 C CA . ASN B 1 15 ? 24.219 -37.75 -1.848 1 56.31 15 ASN B CA 1
ATOM 1596 C C . ASN B 1 15 ? 24.188 -36.531 -2.76 1 56.31 15 ASN B C 1
ATOM 1598 O O . ASN B 1 15 ? 25.156 -35.781 -2.85 1 56.31 15 ASN B O 1
ATOM 1602 N N . LEU B 1 16 ? 23.391 -36.719 -3.824 1 60.72 16 LEU B N 1
ATOM 1603 C CA . LEU B 1 16 ? 23.328 -35.75 -4.914 1 60.72 16 LEU B CA 1
ATOM 1604 C C . LEU B 1 16 ? 22.641 -34.469 -4.469 1 60.72 16 LEU B C 1
ATOM 1606 O O . LEU B 1 16 ? 21.469 -34.5 -4.09 1 60.72 16 LEU B O 1
ATOM 1610 N N . SER B 1 17 ? 23.453 -33.625 -4.059 1 72.75 17 SER B N 1
ATOM 1611 C CA . SER B 1 17 ? 22.906 -32.344 -3.637 1 72.75 17 SER B CA 1
ATOM 1612 C C . SER B 1 17 ? 22.375 -31.547 -4.824 1 72.75 17 SER B C 1
ATOM 1614 O O . SER B 1 17 ? 23.141 -31.031 -5.633 1 72.75 17 SER B O 1
ATOM 1616 N N . ILE B 1 18 ? 21.172 -31.828 -5.285 1 81.12 18 ILE B N 1
ATOM 1617 C CA . ILE B 1 18 ? 20.484 -30.969 -6.234 1 81.12 18 ILE B CA 1
ATOM 1618 C C . ILE B 1 18 ? 20.453 -29.531 -5.703 1 81.12 18 ILE B C 1
ATOM 1620 O O . ILE B 1 18 ? 20.062 -29.297 -4.559 1 81.12 18 ILE B O 1
ATOM 1624 N N . LYS B 1 19 ? 21.141 -28.625 -6.527 1 81.31 19 LYS B N 1
ATOM 1625 C CA . LYS B 1 19 ? 21.172 -27.219 -6.137 1 81.31 1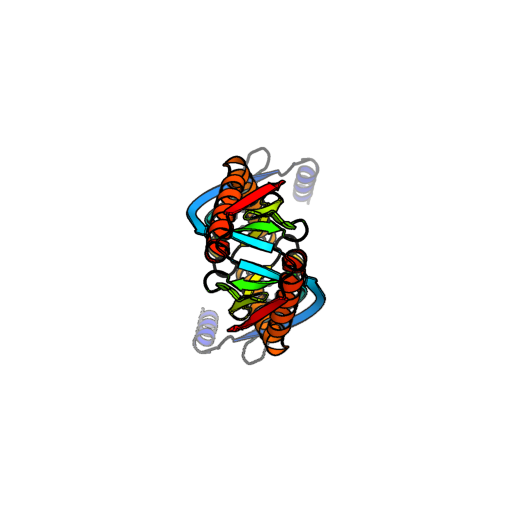9 LYS B CA 1
ATOM 1626 C C . LYS B 1 19 ? 20.25 -26.375 -7.023 1 81.31 19 LYS B C 1
ATOM 1628 O O . LYS B 1 19 ? 20.156 -26.625 -8.227 1 81.31 19 LYS B O 1
ATOM 1633 N N . ASN B 1 20 ? 19.594 -25.578 -6.52 1 86.69 20 ASN B N 1
ATOM 1634 C CA . ASN B 1 20 ? 18.797 -24.594 -7.246 1 86.69 20 ASN B CA 1
ATOM 1635 C C . ASN B 1 20 ? 19.641 -23.438 -7.738 1 86.69 20 ASN B C 1
ATOM 1637 O O . ASN B 1 20 ? 20.422 -22.859 -6.969 1 86.69 20 ASN B O 1
ATOM 1641 N N . ASN B 1 21 ? 19.641 -23.203 -9.055 1 87.56 21 ASN B N 1
ATOM 1642 C CA . ASN B 1 21 ? 20.281 -22.047 -9.664 1 87.56 21 ASN B CA 1
ATOM 1643 C C . ASN B 1 21 ? 19.266 -20.984 -10.07 1 87.56 21 ASN B C 1
ATOM 1645 O O . ASN B 1 21 ? 18.469 -21.203 -10.984 1 87.56 21 ASN B O 1
ATOM 1649 N N . ARG B 1 22 ? 19.438 -19.906 -9.359 1 90 22 ARG B N 1
ATOM 1650 C CA . ARG B 1 22 ? 18.453 -18.844 -9.539 1 90 22 ARG B CA 1
ATOM 1651 C C . ARG B 1 22 ? 19.109 -17.547 -9.992 1 90 22 ARG B C 1
ATOM 1653 O O . ARG B 1 22 ? 20.141 -17.141 -9.445 1 90 22 ARG B O 1
ATOM 1660 N N . GLU B 1 23 ? 18.594 -16.984 -11.086 1 91.81 23 GLU B N 1
ATOM 1661 C CA . GLU B 1 23 ? 19.031 -15.695 -11.594 1 91.81 23 GLU B CA 1
ATOM 1662 C C . GLU B 1 23 ? 17.891 -14.688 -11.602 1 91.81 23 GLU B C 1
ATOM 1664 O O . GLU B 1 23 ? 16.797 -14.984 -12.086 1 91.81 23 GLU B O 1
ATOM 1669 N N . VAL B 1 24 ? 18.234 -13.539 -11.07 1 92.31 24 VAL B N 1
ATOM 1670 C CA . VAL B 1 24 ? 17.234 -12.469 -11.031 1 92.31 24 VAL B CA 1
ATOM 1671 C C . VAL B 1 24 ? 17.812 -11.203 -11.648 1 92.31 24 VAL B C 1
ATOM 1673 O O . VAL B 1 24 ? 18.938 -10.805 -11.344 1 92.31 24 VAL B O 1
ATOM 1676 N N . LYS B 1 25 ? 17.094 -10.68 -12.625 1 93.75 25 LYS B N 1
ATOM 1677 C CA . LYS B 1 25 ? 17.422 -9.383 -13.211 1 93.75 25 LYS B CA 1
ATOM 1678 C C . LYS B 1 25 ? 16.312 -8.367 -12.969 1 93.75 25 LYS B C 1
ATOM 1680 O O . LYS B 1 25 ? 15.133 -8.703 -13.078 1 93.75 25 LYS B O 1
ATOM 1685 N N . LYS B 1 26 ? 16.75 -7.102 -12.633 1 93.69 26 LYS B N 1
ATOM 1686 C CA . LYS B 1 26 ? 15.797 -6.023 -12.367 1 93.69 26 LYS B CA 1
ATOM 1687 C C . LYS B 1 26 ? 16.125 -4.785 -13.188 1 93.69 26 LYS B C 1
ATOM 1689 O O . LYS B 1 26 ? 17.297 -4.426 -13.344 1 93.69 26 LYS B O 1
ATOM 1694 N N . GLU B 1 27 ? 15.094 -4.312 -13.719 1 93.56 27 GLU B N 1
ATOM 1695 C CA . GLU B 1 27 ? 15.25 -3.08 -14.484 1 93.56 27 GLU B CA 1
ATOM 1696 C C . GLU B 1 27 ? 14.172 -2.066 -14.117 1 93.56 27 GLU B C 1
ATOM 1698 O O . GLU B 1 27 ? 12.984 -2.406 -14.062 1 93.56 27 GLU B O 1
ATOM 1703 N N . MET B 1 28 ? 14.609 -0.812 -13.906 1 92.5 28 MET B N 1
ATOM 1704 C CA . MET B 1 28 ? 13.664 0.271 -13.68 1 92.5 28 MET B CA 1
ATOM 1705 C C . MET B 1 28 ? 13.258 0.933 -14.992 1 92.5 28 MET B C 1
ATOM 1707 O O . MET B 1 28 ? 14.117 1.334 -15.781 1 92.5 28 MET B O 1
ATOM 1711 N N . ILE B 1 29 ? 11.992 1.063 -15.219 1 92.69 29 ILE B N 1
ATOM 1712 C CA . ILE B 1 29 ? 11.453 1.638 -16.438 1 92.69 29 ILE B CA 1
ATOM 1713 C C . ILE B 1 29 ? 11.297 3.148 -16.281 1 92.69 29 ILE B C 1
ATOM 1715 O O . ILE B 1 29 ? 11.594 3.914 -17.203 1 92.69 29 ILE B O 1
ATOM 1719 N N . TYR B 1 30 ? 10.727 3.514 -15.156 1 93.25 30 TYR B N 1
ATOM 1720 C CA . TYR B 1 30 ? 10.469 4.922 -14.875 1 93.25 30 TYR B CA 1
ATOM 1721 C C . TYR B 1 30 ? 10.391 5.176 -13.375 1 93.25 30 TYR B C 1
ATOM 1723 O O . TYR B 1 30 ? 10.188 4.246 -12.594 1 93.25 30 TYR B O 1
ATOM 1731 N N . HIS B 1 31 ? 10.742 6.395 -13.008 1 94.25 31 HIS B N 1
ATOM 1732 C CA . HIS B 1 31 ? 10.477 6.844 -11.648 1 94.25 31 HIS B CA 1
ATOM 1733 C C . HIS B 1 31 ? 10.188 8.344 -11.602 1 94.25 31 HIS B C 1
ATOM 1735 O O . HIS B 1 31 ? 10.602 9.078 -12.5 1 94.25 31 HIS B O 1
ATOM 1741 N N . GLN B 1 32 ? 9.445 8.727 -10.641 1 95.81 32 GLN B N 1
ATOM 1742 C CA . GLN B 1 32 ? 9.07 10.125 -10.477 1 95.81 32 GLN B CA 1
ATOM 1743 C C . GLN B 1 32 ? 8.852 10.469 -9.008 1 95.81 32 GLN B C 1
ATOM 1745 O O . GLN B 1 32 ? 8.281 9.672 -8.258 1 95.81 32 GLN B O 1
ATOM 1750 N N . LEU B 1 33 ? 9.344 11.633 -8.641 1 95.75 33 LEU B N 1
ATOM 1751 C CA . LEU B 1 33 ? 9.055 12.211 -7.332 1 95.75 33 LEU B CA 1
ATOM 1752 C C . LEU B 1 33 ? 7.941 13.25 -7.438 1 95.75 33 LEU B C 1
ATOM 1754 O O . LEU B 1 33 ? 7.977 14.117 -8.312 1 95.75 33 LEU B O 1
ATOM 1758 N N . ILE B 1 34 ? 6.969 13.117 -6.59 1 96.75 34 ILE B N 1
ATOM 1759 C CA . ILE B 1 34 ? 5.84 14.039 -6.586 1 96.75 34 ILE B CA 1
ATOM 1760 C C . ILE B 1 34 ? 5.633 14.602 -5.18 1 96.75 34 ILE B C 1
ATOM 1762 O O . ILE B 1 34 ? 5.629 13.844 -4.203 1 96.75 34 ILE B O 1
ATOM 1766 N N . ASP B 1 35 ? 5.477 15.93 -5.137 1 97.06 35 ASP B N 1
ATOM 1767 C CA . ASP B 1 35 ? 5.066 16.531 -3.871 1 97.06 35 ASP B CA 1
ATOM 1768 C C . ASP B 1 35 ? 3.588 16.281 -3.594 1 97.06 35 ASP B C 1
ATOM 1770 O O . ASP B 1 35 ? 2.74 16.516 -4.453 1 97.06 35 ASP B O 1
ATOM 1774 N N . VAL B 1 36 ? 3.367 15.734 -2.477 1 97.25 36 VAL B N 1
ATOM 1775 C CA . VAL B 1 36 ? 1.986 15.555 -2.043 1 97.25 36 VAL B CA 1
ATOM 1776 C C . VAL B 1 36 ? 1.78 16.203 -0.676 1 97.25 36 VAL B C 1
ATOM 1778 O O . VAL B 1 36 ? 2.748 16.578 -0.008 1 97.25 36 VAL B O 1
ATOM 1781 N N . LYS B 1 37 ? 0.563 16.484 -0.316 1 97.81 37 LYS B N 1
ATOM 1782 C CA . LYS B 1 37 ? 0.177 17.078 0.962 1 97.81 37 LYS B CA 1
ATOM 1783 C C . LYS B 1 37 ? -1.029 16.359 1.559 1 97.81 37 LYS B C 1
ATOM 1785 O O . LYS B 1 37 ? -2.164 16.812 1.418 1 97.81 37 LYS B O 1
ATOM 1790 N N . GLU B 1 38 ? -0.641 15.266 2.193 1 98.38 38 GLU B N 1
ATOM 1791 C CA . GLU B 1 38 ? -1.688 14.43 2.77 1 98.38 38 GLU B CA 1
ATOM 1792 C C . GLU B 1 38 ? -1.556 14.352 4.289 1 98.38 38 GLU B C 1
ATOM 1794 O O . GLU B 1 38 ? -0.466 14.109 4.812 1 98.38 38 GLU B O 1
ATOM 1799 N N . LEU B 1 39 ? -2.605 14.625 4.957 1 98.5 39 LEU B N 1
ATOM 1800 C CA . LEU B 1 39 ? -2.697 14.359 6.387 1 98.5 39 LEU B CA 1
ATOM 1801 C C . LEU B 1 39 ? -3.49 13.086 6.652 1 98.5 39 LEU B C 1
ATOM 1803 O O . LEU B 1 39 ? -4.707 13.055 6.461 1 98.5 39 LEU B O 1
ATOM 1807 N N . VAL B 1 40 ? -2.785 12.062 7.074 1 98.62 40 VAL B N 1
ATOM 1808 C CA . VAL B 1 40 ? -3.412 10.789 7.406 1 98.62 40 VAL B CA 1
ATOM 1809 C C . VAL B 1 40 ? -3.762 10.75 8.891 1 98.62 40 VAL B C 1
ATOM 1811 O O . VAL B 1 40 ? -2.883 10.891 9.742 1 98.62 40 VAL B O 1
ATOM 1814 N N . THR B 1 41 ? -5.051 10.469 9.195 1 98.69 41 THR B N 1
ATOM 1815 C CA . THR B 1 41 ? -5.438 10.555 10.602 1 98.69 41 THR B CA 1
ATOM 1816 C C . THR B 1 41 ? -6.039 9.242 11.086 1 98.69 41 THR B C 1
ATOM 1818 O O . THR B 1 41 ? -6.168 9.016 12.289 1 98.69 41 THR B O 1
ATOM 1821 N N . VAL B 1 42 ? -6.449 8.375 10.188 1 98.75 42 VAL B N 1
ATOM 1822 C CA . VAL B 1 42 ? -7.004 7.086 10.594 1 98.75 42 VAL B CA 1
ATOM 1823 C C . VAL B 1 42 ? -6.383 5.965 9.758 1 98.75 42 VAL B C 1
ATOM 1825 O O . VAL B 1 42 ? -6.227 6.105 8.547 1 98.75 42 VAL B O 1
ATOM 1828 N N . LYS B 1 43 ? -6.039 4.93 10.375 1 98.31 43 LYS B N 1
ATOM 1829 C CA . LYS B 1 43 ? -5.633 3.668 9.766 1 98.31 43 LYS B CA 1
ATOM 1830 C C . LYS B 1 43 ? -6.566 2.533 10.172 1 98.31 43 LYS B C 1
ATOM 1832 O O . LYS B 1 43 ? -6.766 2.283 11.359 1 98.31 43 LYS B O 1
ATOM 1837 N N . TYR B 1 44 ? -7.188 1.978 9.219 1 98.25 44 TYR B N 1
ATOM 1838 C CA . TYR B 1 44 ? -8.031 0.805 9.406 1 98.25 44 TYR B CA 1
ATOM 1839 C C . TYR B 1 44 ? -7.305 -0.467 8.984 1 98.25 44 TYR B C 1
ATOM 1841 O O . TYR B 1 44 ? -7.062 -0.686 7.797 1 98.25 44 TYR B O 1
ATOM 1849 N N . THR B 1 45 ? -6.984 -1.334 9.969 1 97.19 45 THR B N 1
ATOM 1850 C CA . THR B 1 45 ? -6.297 -2.588 9.68 1 97.19 45 THR B CA 1
ATOM 1851 C C . THR B 1 45 ? -7.266 -3.766 9.758 1 97.19 45 THR B C 1
ATOM 1853 O O . THR B 1 45 ? -8.188 -3.762 10.578 1 97.19 45 THR B O 1
ATOM 1856 N N . TYR B 1 46 ? -6.965 -4.719 8.922 1 96.94 46 TYR B N 1
ATOM 1857 C CA . TYR B 1 46 ? -7.859 -5.871 8.922 1 96.94 46 TYR B CA 1
ATOM 1858 C C . TYR B 1 46 ? -7.137 -7.125 8.445 1 96.94 46 TYR B C 1
ATOM 1860 O O .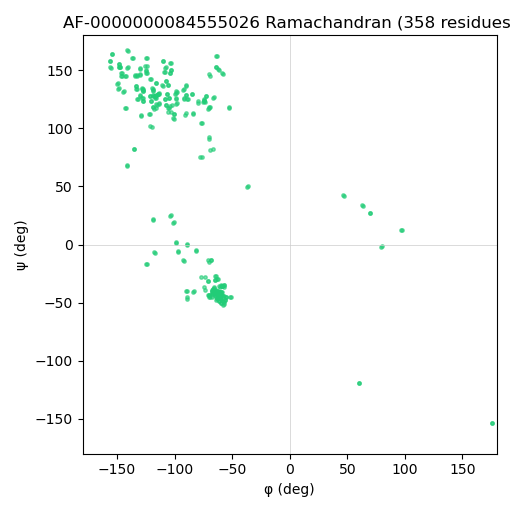 TYR B 1 46 ? -6.051 -7.043 7.867 1 96.94 46 TYR B O 1
ATOM 1868 N N . SER B 1 47 ? -7.746 -8.25 8.727 1 96.25 47 SER B N 1
ATOM 1869 C CA . SER B 1 47 ? -7.324 -9.57 8.25 1 96.25 47 SER B CA 1
ATOM 1870 C C . SER B 1 47 ? -8.492 -10.336 7.637 1 96.25 47 SER B C 1
ATOM 1872 O O . SER B 1 47 ? -9.562 -10.43 8.242 1 96.25 47 SER B O 1
ATOM 1874 N N . ASP B 1 48 ? -8.242 -10.82 6.387 1 95.44 48 ASP B N 1
ATOM 1875 C CA . ASP B 1 48 ? -9.297 -11.547 5.691 1 95.44 48 ASP B CA 1
ATOM 1876 C C . ASP B 1 48 ? -8.828 -12.938 5.27 1 95.44 48 ASP B C 1
ATOM 1878 O O . ASP B 1 48 ? -7.629 -13.156 5.082 1 95.44 48 ASP B O 1
ATOM 1882 N N . VAL B 1 49 ? -9.812 -13.812 5.164 1 95.12 49 VAL B N 1
ATOM 1883 C CA . VAL B 1 49 ? -9.625 -15.109 4.52 1 95.12 49 VAL B CA 1
ATOM 1884 C C . VAL B 1 49 ? -10.516 -15.211 3.289 1 95.12 49 VAL B C 1
ATOM 1886 O O . VAL B 1 49 ? -11.711 -14.883 3.35 1 95.12 49 VAL B O 1
ATOM 1889 N N . ILE B 1 50 ? -9.93 -15.555 2.184 1 93.62 50 ILE B N 1
ATOM 1890 C CA . ILE B 1 50 ? -10.688 -15.781 0.956 1 93.62 50 ILE B CA 1
ATOM 1891 C C . ILE B 1 50 ? -10.617 -17.25 0.568 1 93.62 50 ILE B C 1
ATOM 1893 O O . ILE B 1 50 ? -9.531 -17.844 0.57 1 93.62 50 ILE B O 1
ATOM 1897 N N . SER B 1 51 ? -11.75 -17.797 0.305 1 94.44 51 SER B N 1
ATOM 1898 C CA . SER B 1 51 ? -11.852 -19.141 -0.246 1 94.44 51 SER B CA 1
ATOM 1899 C C . SER B 1 51 ? -12.414 -19.125 -1.663 1 94.44 51 SER B C 1
ATOM 1901 O O . SER B 1 51 ? -13.508 -18.594 -1.894 1 94.44 51 SER B O 1
ATOM 1903 N N . LEU B 1 52 ? -11.672 -19.625 -2.537 1 92.31 52 LEU B N 1
ATOM 1904 C CA . LEU B 1 52 ? -12.07 -19.703 -3.938 1 92.31 52 LEU B CA 1
ATOM 1905 C C . LEU B 1 52 ? -12.227 -21.156 -4.391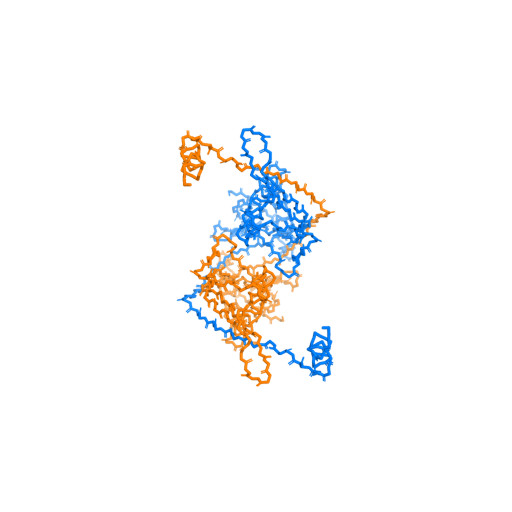 1 92.31 52 LEU B C 1
ATOM 1907 O O . LEU B 1 52 ? -11.359 -21.984 -4.117 1 92.31 52 LEU B O 1
ATOM 1911 N N . LYS B 1 53 ? -13.344 -21.438 -4.98 1 93.19 53 LYS B N 1
ATOM 1912 C CA . LYS B 1 53 ? -13.602 -22.703 -5.641 1 93.19 53 LYS B CA 1
ATOM 1913 C C . LYS B 1 53 ? -14.094 -22.5 -7.066 1 93.19 53 LYS B C 1
ATOM 1915 O O . LYS B 1 53 ? -14.914 -21.625 -7.324 1 93.19 53 LYS B O 1
ATOM 1920 N N . ASP B 1 54 ? -13.492 -23.266 -7.898 1 92.12 54 ASP B N 1
ATOM 1921 C CA . ASP B 1 54 ? -13.844 -23.125 -9.305 1 92.12 54 ASP B CA 1
ATOM 1922 C C . ASP B 1 54 ? -13.859 -24.484 -10.008 1 92.12 54 ASP B C 1
ATOM 1924 O O . ASP B 1 54 ? -13.094 -25.375 -9.648 1 92.12 54 ASP B O 1
ATOM 1928 N N . ASN B 1 55 ? -14.781 -24.641 -10.969 1 92.56 55 ASN B N 1
ATOM 1929 C CA . ASN B 1 55 ? -14.852 -25.844 -11.805 1 92.56 55 ASN B CA 1
ATOM 1930 C C . ASN B 1 55 ? -15.547 -25.562 -13.133 1 92.56 55 ASN B C 1
ATOM 1932 O O . ASN B 1 55 ? -16.188 -24.531 -13.289 1 92.56 55 ASN B O 1
ATOM 1936 N N . PHE B 1 56 ? -15.25 -26.406 -14.055 1 91.75 56 PHE B N 1
ATOM 1937 C CA . PHE B 1 56 ? -15.953 -26.344 -15.328 1 91.75 56 PHE B CA 1
ATOM 1938 C C . PHE B 1 56 ? -17.203 -27.219 -15.297 1 91.75 56 PHE B C 1
ATOM 1940 O O . PHE B 1 56 ? -17.172 -28.328 -14.742 1 91.75 56 PHE B O 1
ATOM 1947 N N . LYS B 1 57 ? -18.234 -26.641 -15.844 1 90.06 57 LYS B N 1
ATOM 1948 C CA . LYS B 1 57 ? -19.453 -27.422 -15.945 1 90.06 57 LYS B CA 1
ATOM 1949 C C . LYS B 1 57 ? -19.906 -27.547 -17.406 1 90.06 57 LYS B C 1
ATOM 1951 O O . LYS B 1 57 ? -19.75 -26.625 -18.188 1 90.06 57 LYS B O 1
ATOM 1956 N N . PHE B 1 58 ? -20.422 -28.719 -17.719 1 89.06 58 PHE B N 1
ATOM 1957 C CA . PHE B 1 58 ? -21.109 -29 -18.984 1 89.06 58 PHE B CA 1
ATOM 1958 C C . PHE B 1 58 ? -22.562 -29.391 -18.719 1 89.06 58 PHE B C 1
ATOM 1960 O O . PHE B 1 58 ? -22.844 -30.422 -18.109 1 89.06 58 PHE B O 1
ATOM 1967 N N . ASN B 1 59 ? -23.453 -28.516 -19.25 1 85.38 59 ASN B N 1
ATOM 1968 C CA . ASN B 1 59 ? -24.875 -28.75 -19 1 85.38 59 ASN B CA 1
ATOM 1969 C C . ASN B 1 59 ? -25.141 -29.047 -17.516 1 85.38 59 ASN B C 1
ATOM 1971 O O . ASN B 1 59 ? -25.781 -30.047 -17.188 1 85.38 59 ASN B O 1
ATOM 1975 N N . ASP B 1 60 ? -24.5 -28.312 -16.531 1 85.94 60 ASP B N 1
ATOM 1976 C CA . ASP B 1 60 ? -24.672 -28.297 -15.086 1 85.94 60 ASP B CA 1
ATOM 1977 C C . ASP B 1 60 ? -23.953 -29.469 -14.438 1 85.94 60 ASP B C 1
ATOM 1979 O O . ASP B 1 60 ? -24.062 -29.688 -13.234 1 85.94 60 ASP B O 1
ATOM 1983 N N . LEU B 1 61 ? -23.359 -30.234 -15.359 1 90.06 61 LEU B N 1
ATOM 1984 C CA . LEU B 1 61 ? -22.531 -31.328 -14.836 1 90.06 61 LEU B CA 1
ATOM 1985 C C . LEU B 1 61 ? -21.078 -30.891 -14.695 1 90.06 61 LEU B C 1
ATOM 1987 O O . LEU B 1 61 ? -20.516 -30.281 -15.609 1 90.06 61 LEU B O 1
ATOM 1991 N N . VAL B 1 62 ? -20.531 -31.188 -13.602 1 90.25 62 VAL B N 1
ATOM 1992 C CA . VAL B 1 62 ? -19.141 -30.812 -13.344 1 90.25 62 VAL B CA 1
ATOM 1993 C C . VAL B 1 62 ? -18.219 -31.703 -14.172 1 90.25 62 VAL B C 1
ATOM 1995 O O . VAL B 1 62 ? -18.328 -32.938 -14.164 1 90.25 62 VAL B O 1
ATOM 1998 N N . ILE B 1 63 ? -17.344 -31.047 -14.906 1 91.44 63 ILE B N 1
ATOM 1999 C CA . ILE B 1 63 ? -16.312 -31.781 -15.656 1 91.44 63 ILE B CA 1
ATOM 2000 C C . ILE B 1 63 ? -15.234 -32.281 -14.703 1 91.44 63 ILE B C 1
ATOM 2002 O O . ILE B 1 63 ? -14.664 -31.484 -13.938 1 91.44 63 ILE B O 1
ATOM 2006 N N . PRO B 1 64 ? -15.023 -33.594 -14.727 1 89.81 64 PRO B N 1
ATOM 2007 C CA . PRO B 1 64 ? -14 -34.125 -13.828 1 89.81 64 PRO B CA 1
ATOM 2008 C C . PRO B 1 64 ? -12.625 -33.531 -14.055 1 89.81 64 PRO B C 1
ATOM 2010 O O . PRO B 1 64 ? -12.297 -33.125 -15.18 1 89.81 64 PRO B O 1
ATOM 2013 N N . PHE B 1 65 ? -11.727 -33.344 -13.055 1 89 65 PHE B N 1
ATOM 2014 C CA . PHE B 1 65 ? -10.344 -32.906 -13.055 1 89 65 PHE B CA 1
ATOM 2015 C C . PHE B 1 65 ? -10.25 -31.422 -13.43 1 89 65 PHE B C 1
ATOM 2017 O O . PHE B 1 65 ? -9.234 -30.984 -13.977 1 89 65 PHE B O 1
ATOM 2024 N N . THR B 1 66 ? -11.352 -30.734 -13.125 1 91.12 66 THR B N 1
ATOM 2025 C CA . THR B 1 66 ? -11.328 -29.312 -13.391 1 91.12 66 THR B CA 1
ATOM 2026 C C . THR B 1 66 ? -11.477 -28.516 -12.094 1 91.12 66 THR B C 1
ATOM 2028 O O . THR B 1 66 ? -11.344 -27.281 -12.094 1 91.12 66 THR B O 1
ATOM 2031 N N . GLU B 1 67 ? -11.742 -29.25 -11.008 1 91.62 67 GLU B N 1
ATOM 2032 C CA . GLU B 1 67 ? -12.008 -28.562 -9.742 1 91.62 67 GLU B CA 1
ATOM 2033 C C . GLU B 1 67 ? -10.727 -28 -9.141 1 91.62 67 GLU B C 1
ATOM 2035 O O . GLU B 1 67 ? -9.742 -28.719 -8.969 1 91.62 67 GLU B O 1
ATOM 2040 N N . LYS B 1 68 ? -10.734 -26.797 -8.914 1 88.06 68 LYS B N 1
ATOM 2041 C CA . LYS B 1 68 ? -9.633 -26.141 -8.211 1 88.06 68 LYS B CA 1
ATOM 2042 C C . LYS B 1 68 ? -10.133 -25.375 -6.996 1 88.06 68 LYS B C 1
ATOM 2044 O O . LYS B 1 68 ? -11.281 -24.922 -6.969 1 88.06 68 LYS B O 1
ATOM 2049 N N . SER B 1 69 ? -9.289 -25.312 -6.02 1 91.12 69 SER B N 1
ATOM 2050 C CA . SER B 1 69 ? -9.648 -24.562 -4.824 1 91.12 69 SER B CA 1
ATOM 2051 C C . SER B 1 69 ? -8.422 -23.891 -4.203 1 91.12 69 SER B C 1
ATOM 2053 O O . SER B 1 69 ? -7.301 -24.375 -4.355 1 91.12 69 SER B O 1
ATOM 2055 N N . LEU B 1 70 ? -8.703 -22.781 -3.633 1 90.06 70 LEU B N 1
ATOM 2056 C CA . LEU B 1 70 ? -7.664 -22 -2.969 1 90.06 70 LEU B CA 1
ATOM 2057 C C . LEU B 1 70 ? -8.211 -21.312 -1.726 1 90.06 70 LEU B C 1
ATOM 2059 O O . LEU B 1 70 ? -9.312 -20.75 -1.753 1 90.06 70 LEU B O 1
ATOM 2063 N N . ILE B 1 71 ? -7.504 -21.438 -0.65 1 92.94 71 ILE B N 1
ATOM 2064 C CA . ILE B 1 71 ? -7.773 -20.672 0.555 1 92.94 71 ILE B CA 1
ATOM 2065 C C . ILE B 1 71 ? -6.543 -19.828 0.916 1 92.94 71 ILE B C 1
ATOM 2067 O O . ILE B 1 71 ? -5.449 -20.375 1.082 1 92.94 71 ILE B O 1
ATOM 2071 N N . LEU B 1 72 ? -6.773 -18.547 1.011 1 91.06 72 LEU B N 1
ATOM 2072 C CA . LEU B 1 72 ? -5.652 -17.688 1.365 1 91.06 72 LEU B CA 1
ATOM 2073 C C . LEU B 1 72 ? -6.043 -16.719 2.469 1 91.06 72 LEU B C 1
ATOM 2075 O O . LEU B 1 72 ? -7.203 -16.312 2.566 1 91.06 72 LEU B O 1
ATOM 2079 N N . LYS B 1 73 ? -5.121 -16.438 3.287 1 93.81 73 LYS B N 1
ATOM 2080 C CA . LYS B 1 73 ? -5.219 -15.398 4.312 1 93.81 73 LYS B CA 1
ATOM 2081 C C . LYS B 1 73 ? -4.297 -14.227 3.998 1 93.81 73 LYS B C 1
ATOM 2083 O O . LYS B 1 73 ? -3.162 -14.422 3.559 1 93.81 73 LYS B O 1
ATOM 2088 N N . TYR B 1 74 ? -4.824 -13.047 4.191 1 91.38 74 TYR B N 1
ATOM 2089 C CA . TYR B 1 74 ? -3.975 -11.883 3.973 1 91.38 74 TYR B CA 1
ATOM 2090 C C . TYR B 1 74 ? -4.367 -10.742 4.902 1 91.38 74 TYR B C 1
ATOM 2092 O O . TYR B 1 74 ? -5.504 -10.672 5.367 1 91.38 74 TYR B O 1
ATOM 2100 N N . ASP B 1 75 ? -3.412 -9.891 5.145 1 94.25 75 ASP B N 1
ATOM 2101 C CA . ASP B 1 75 ? -3.631 -8.672 5.922 1 94.25 75 ASP B CA 1
ATOM 2102 C C . ASP B 1 75 ? -3.605 -7.438 5.023 1 94.25 75 ASP B C 1
ATOM 2104 O O . ASP B 1 75 ? -2.848 -7.383 4.055 1 94.25 75 ASP B O 1
ATOM 2108 N N . GLY B 1 76 ? -4.516 -6.531 5.363 1 94.06 76 GLY B N 1
ATOM 2109 C CA . GLY B 1 76 ? -4.523 -5.254 4.668 1 94.06 76 GLY B CA 1
ATOM 2110 C C . GLY B 1 76 ? -4.824 -4.078 5.578 1 94.06 76 GLY B C 1
ATOM 2111 O O . GLY B 1 76 ? -5.203 -4.266 6.738 1 94.06 76 GLY B O 1
ATOM 2112 N N . TYR B 1 77 ? -4.582 -2.898 5.039 1 96.5 77 TYR B N 1
ATOM 2113 C CA . TYR B 1 77 ? -4.988 -1.716 5.789 1 96.5 77 TYR B CA 1
ATOM 2114 C C . TYR B 1 77 ? -5.375 -0.582 4.848 1 96.5 77 TYR B C 1
ATOM 2116 O O . TYR B 1 77 ? -4.941 -0.546 3.695 1 96.5 77 TYR B O 1
ATOM 2124 N N . ILE B 1 78 ? -6.23 0.244 5.363 1 97.81 78 ILE B N 1
ATOM 2125 C CA . ILE B 1 78 ? -6.684 1.459 4.691 1 97.81 78 ILE B CA 1
ATOM 2126 C C . ILE B 1 78 ? -6.219 2.684 5.477 1 97.81 78 ILE B C 1
ATOM 2128 O O . ILE B 1 78 ? -6.371 2.74 6.699 1 97.81 78 ILE B O 1
ATOM 2132 N N . LYS B 1 79 ? -5.613 3.576 4.777 1 98.38 79 LYS B N 1
ATOM 2133 C CA . LYS B 1 79 ? -5.289 4.879 5.355 1 98.38 79 LYS B CA 1
ATOM 2134 C C . LYS B 1 79 ? -6.195 5.969 4.793 1 98.38 79 LYS B C 1
ATOM 2136 O O . LYS B 1 79 ? -6.371 6.074 3.578 1 98.38 79 LYS B O 1
ATOM 2141 N N . ALA B 1 80 ? -6.777 6.723 5.672 1 98.69 80 ALA B N 1
ATOM 2142 C CA . ALA B 1 80 ? -7.699 7.789 5.289 1 98.69 80 ALA B CA 1
ATOM 2143 C C . ALA B 1 80 ? -7.328 9.102 5.973 1 98.69 80 ALA B C 1
ATOM 2145 O O . ALA B 1 80 ? -6.703 9.102 7.035 1 98.69 80 ALA B O 1
ATOM 2146 N N . GLY B 1 81 ? -7.645 10.148 5.34 1 98.56 81 GLY B N 1
ATOM 2147 C CA . GLY B 1 81 ? -7.336 11.5 5.789 1 98.56 81 GLY B CA 1
ATOM 2148 C C . GLY B 1 81 ? -7.742 12.562 4.793 1 98.56 81 GLY B C 1
ATOM 2149 O O . GLY B 1 81 ? -8.742 12.414 4.086 1 98.56 81 GLY B O 1
ATOM 2150 N N . VAL B 1 82 ? -7.027 13.695 4.863 1 98.44 82 VAL B N 1
ATOM 2151 C CA . VAL B 1 82 ? -7.422 14.828 4.027 1 98.44 82 VAL B CA 1
ATOM 2152 C C . VAL B 1 82 ? -6.238 15.266 3.172 1 98.44 82 VAL B C 1
ATOM 2154 O O . VAL B 1 82 ? -5.082 15.117 3.574 1 98.44 82 VAL B O 1
ATOM 2157 N N . ILE B 1 83 ? -6.57 15.75 1.991 1 97.81 83 ILE B N 1
ATOM 2158 C CA . ILE B 1 83 ? -5.594 16.375 1.11 1 97.81 83 ILE B CA 1
ATOM 2159 C C . ILE B 1 83 ? -5.438 17.844 1.483 1 97.81 83 ILE B C 1
ATOM 2161 O O . ILE B 1 83 ? -6.414 18.594 1.509 1 97.81 83 ILE B O 1
ATOM 2165 N N . LEU B 1 84 ? -4.211 18.297 1.666 1 97 84 LEU B N 1
ATOM 2166 C CA . LEU B 1 84 ? -3.996 19.609 2.26 1 97 84 LEU B CA 1
ATOM 2167 C C . LEU B 1 84 ? -3.771 20.672 1.181 1 97 84 LEU B C 1
ATOM 2169 O O . LEU B 1 84 ? -3.773 21.859 1.468 1 97 84 LEU B O 1
ATOM 2173 N N . ASP B 1 85 ? -3.68 20.234 -0.078 1 92.38 85 ASP B N 1
ATOM 2174 C CA . ASP B 1 85 ? -3.492 21.172 -1.176 1 92.38 85 ASP B CA 1
ATOM 2175 C C . ASP B 1 85 ? -4.637 22.188 -1.235 1 92.38 85 ASP B C 1
ATOM 2177 O O . ASP B 1 85 ? -4.43 23.344 -1.609 1 92.38 85 ASP B O 1
ATOM 2181 N N . LYS B 1 86 ? -5.828 21.75 -0.912 1 87.5 86 LYS B N 1
ATOM 2182 C CA . LYS B 1 86 ? -6.992 22.641 -0.977 1 87.5 86 LYS B CA 1
ATOM 2183 C C . LYS B 1 86 ? -7.406 23.109 0.415 1 87.5 86 LYS B C 1
ATOM 2185 O O . LYS B 1 86 ? -8.586 23.375 0.661 1 87.5 86 LYS B O 1
ATOM 2190 N N . SER B 1 87 ? -6.516 23.109 1.246 1 93.88 87 SER B N 1
ATOM 2191 C CA . SER B 1 87 ? -6.793 23.531 2.615 1 93.88 87 SER B CA 1
ATOM 2192 C C . SER B 1 87 ? -6.258 24.938 2.877 1 93.88 87 SER B C 1
ATOM 2194 O O . SER B 1 87 ? -5.406 25.422 2.133 1 93.88 87 SER B O 1
ATOM 2196 N N . ASP B 1 88 ? -6.891 25.562 3.875 1 93 88 ASP B N 1
ATOM 2197 C CA . ASP B 1 88 ? -6.484 26.906 4.242 1 93 88 ASP B CA 1
ATOM 2198 C C . ASP B 1 88 ? -6.52 27.094 5.758 1 93 88 ASP B C 1
ATOM 2200 O O . ASP B 1 88 ? -7.262 26.406 6.457 1 93 88 ASP B O 1
ATOM 2204 N N . ILE B 1 89 ? -5.641 28.016 6.191 1 93.31 89 ILE B N 1
ATOM 2205 C CA . ILE B 1 89 ? -5.605 28.391 7.602 1 93.31 89 ILE B CA 1
ATOM 2206 C C . ILE B 1 89 ? -5.59 29.906 7.73 1 93.31 89 ILE B C 1
ATOM 2208 O O . ILE B 1 89 ? -4.805 30.594 7.059 1 93.31 89 ILE B O 1
ATOM 2212 N N . THR B 1 90 ? -6.562 30.453 8.5 1 91 90 THR B N 1
ATOM 2213 C CA . THR B 1 90 ? -6.664 31.891 8.664 1 91 90 THR B CA 1
ATOM 2214 C C . THR B 1 90 ? -6.879 32.25 10.133 1 91 90 THR B C 1
ATOM 2216 O O . THR B 1 90 ? -7.516 31.5 10.875 1 91 90 THR B O 1
ATOM 2219 N N . LEU B 1 91 ? -6.309 33.344 10.492 1 88.69 91 LEU B N 1
ATOM 2220 C CA . LEU B 1 91 ? -6.512 33.906 11.828 1 88.69 91 LEU B CA 1
ATOM 2221 C C . LEU B 1 91 ? -7.496 35.062 11.797 1 88.69 91 LEU B C 1
ATOM 2223 O O . LEU B 1 91 ? -7.316 36 11.031 1 88.69 91 LEU B O 1
ATOM 2227 N N . LYS B 1 92 ? -8.562 34.938 12.508 1 88.19 92 LYS B N 1
ATOM 2228 C CA . LYS B 1 92 ? -9.531 36 12.711 1 88.19 92 LYS B CA 1
ATOM 2229 C C . LYS B 1 92 ? -9.695 36.312 14.195 1 88.19 92 LYS B C 1
ATOM 2231 O O . LYS B 1 92 ? -10.484 35.688 14.891 1 88.19 92 LYS B O 1
ATOM 2236 N N . GLY B 1 93 ? -9.047 37.438 14.617 1 85.25 93 GLY B N 1
ATOM 2237 C CA . GLY B 1 93 ? -9.039 37.688 16.047 1 85.25 93 GLY B CA 1
ATOM 2238 C C . GLY B 1 93 ? -8.391 36.594 16.859 1 85.25 93 GLY B C 1
ATOM 2239 O O . GLY B 1 93 ? -7.223 36.25 16.641 1 85.25 93 GLY B O 1
ATOM 2240 N N . ASN B 1 94 ? -9.156 35.969 17.766 1 86.5 94 ASN B N 1
ATOM 2241 C CA . ASN B 1 94 ? -8.625 34.906 18.594 1 86.5 94 ASN B CA 1
ATOM 2242 C C . ASN B 1 94 ? -9.055 33.531 18.062 1 86.5 94 ASN B C 1
ATOM 2244 O O . ASN B 1 94 ? -8.93 32.531 18.766 1 86.5 94 ASN B O 1
ATOM 2248 N N . LYS B 1 95 ? -9.461 33.562 16.797 1 91.88 95 LYS B N 1
ATOM 2249 C CA . LYS B 1 95 ? -9.969 32.344 16.219 1 91.88 95 LYS B CA 1
ATOM 2250 C C . LYS B 1 95 ? -9.078 31.844 15.086 1 91.88 95 LYS B C 1
ATOM 2252 O O . LYS B 1 95 ? -8.781 32.594 14.164 1 91.88 95 LYS B O 1
ATOM 2257 N N . LEU B 1 96 ? -8.578 30.672 15.281 1 93.12 96 LEU B N 1
ATOM 2258 C CA . LEU B 1 96 ? -7.875 29.984 14.203 1 93.12 96 LEU B CA 1
ATOM 2259 C C . LEU B 1 96 ? -8.836 29.125 13.391 1 93.12 96 LEU B C 1
ATOM 2261 O O . LEU B 1 96 ? -9.398 28.156 13.906 1 93.12 96 LEU B O 1
ATOM 2265 N N . ILE B 1 97 ? -9.086 29.516 12.109 1 94.81 97 ILE B N 1
ATOM 2266 C CA . ILE B 1 97 ? -10.031 28.797 11.258 1 94.81 97 ILE B CA 1
ATOM 2267 C C . ILE B 1 97 ? -9.266 27.969 10.227 1 94.81 97 ILE B C 1
ATOM 2269 O O . ILE B 1 97 ? -8.484 28.5 9.445 1 94.81 97 ILE B O 1
ATOM 2273 N N . ILE B 1 98 ? -9.461 26.656 10.328 1 96 98 ILE B N 1
ATOM 2274 C CA . ILE B 1 98 ? -8.859 25.719 9.391 1 96 98 ILE B CA 1
ATOM 2275 C C . ILE B 1 98 ? -9.938 25.156 8.453 1 96 98 ILE B C 1
ATOM 2277 O O . ILE B 1 98 ? -10.914 24.562 8.914 1 96 98 ILE B O 1
ATOM 2281 N N . THR B 1 99 ? -9.773 25.375 7.156 1 96.81 99 THR B N 1
ATOM 2282 C CA . THR B 1 99 ? -10.688 24.844 6.156 1 96.81 99 THR B CA 1
ATOM 2283 C C . THR B 1 99 ? -10.055 23.656 5.426 1 96.81 99 THR B C 1
ATOM 2285 O O . THR B 1 99 ? -8.945 23.766 4.895 1 96.81 99 THR B O 1
ATOM 2288 N N . LEU B 1 100 ? -10.781 22.578 5.449 1 97.81 100 LEU B N 1
ATOM 2289 C CA . LEU B 1 100 ? -10.273 21.344 4.855 1 97.81 100 LEU B CA 1
ATOM 2290 C C . LEU B 1 100 ? -11.312 20.734 3.912 1 97.81 100 LEU B C 1
ATOM 2292 O O . LEU B 1 100 ? -12.516 20.891 4.125 1 97.81 100 LEU B O 1
ATOM 2296 N N . PRO B 1 101 ? -10.852 20.078 2.793 1 97.88 101 PRO B N 1
ATOM 2297 C CA . PRO B 1 101 ? -11.789 19.188 2.1 1 97.88 101 PRO B CA 1
ATOM 2298 C C . PRO B 1 101 ? -12.227 18.016 2.963 1 97.88 101 PRO B C 1
ATOM 2300 O O . PRO B 1 101 ? -11.586 17.703 3.973 1 97.88 101 PRO B O 1
ATOM 2303 N N . ASN B 1 102 ? -13.359 17.375 2.549 1 97.75 102 ASN B N 1
ATOM 2304 C CA . ASN B 1 102 ? -13.758 16.156 3.23 1 97.75 102 ASN B CA 1
ATOM 2305 C C . ASN B 1 102 ? -12.695 15.055 3.082 1 97.75 102 ASN B C 1
ATOM 2307 O O . ASN B 1 102 ? -11.953 15.039 2.102 1 97.75 102 ASN B O 1
ATOM 2311 N N . SER B 1 103 ? -12.68 14.188 4.129 1 98.25 103 SER B N 1
ATOM 2312 C CA . SER B 1 103 ? -11.711 13.102 4.125 1 98.25 103 SER B CA 1
ATOM 2313 C C . SER B 1 103 ? -11.969 12.133 2.971 1 98.25 103 SER B C 1
ATOM 2315 O O . SER B 1 103 ? -13.078 12.07 2.447 1 98.25 103 SER B O 1
ATOM 2317 N N . ILE B 1 104 ? -10.914 11.469 2.51 1 98 104 ILE B N 1
ATOM 2318 C CA . ILE B 1 104 ? -10.984 10.438 1.485 1 98 104 ILE B CA 1
ATOM 2319 C C . ILE B 1 104 ? -10.102 9.258 1.883 1 98 104 ILE B C 1
ATOM 2321 O O . ILE B 1 104 ? -9.297 9.359 2.812 1 98 104 ILE B O 1
ATOM 2325 N N . ILE B 1 105 ? -10.352 8.102 1.277 1 98.31 105 ILE B N 1
ATOM 2326 C CA . ILE B 1 105 ? -9.406 6.992 1.354 1 98.31 105 ILE B CA 1
ATOM 2327 C C . ILE B 1 105 ? -8.164 7.312 0.53 1 98.31 105 ILE B C 1
ATOM 2329 O O . ILE B 1 105 ? -8.25 7.523 -0.682 1 98.31 105 ILE B O 1
ATOM 2333 N N . LEU B 1 106 ? -7.043 7.402 1.223 1 97.62 106 LEU B N 1
ATOM 2334 C CA . LEU B 1 106 ? -5.805 7.797 0.56 1 97.62 106 LEU B CA 1
ATOM 2335 C C . LEU B 1 106 ? -5.074 6.578 0.008 1 97.62 106 LEU B C 1
ATOM 2337 O O . LEU B 1 106 ? -4.488 6.641 -1.076 1 97.62 106 LEU B O 1
ATOM 2341 N N . ASP B 1 107 ? -5.074 5.492 0.758 1 96.25 107 ASP B N 1
ATOM 2342 C CA . ASP B 1 107 ? -4.418 4.258 0.343 1 96.25 107 ASP B CA 1
ATOM 2343 C C . ASP B 1 107 ? -5.172 3.033 0.852 1 96.25 107 ASP B C 1
ATOM 2345 O O . ASP B 1 107 ? -5.793 3.078 1.916 1 96.25 107 ASP B O 1
ATOM 2349 N N . HIS B 1 108 ? -5.18 2.035 0.098 1 95.38 108 HIS B N 1
ATOM 2350 C CA . HIS B 1 108 ? -5.605 0.695 0.486 1 95.38 108 HIS B CA 1
ATOM 2351 C C . HIS B 1 108 ? -4.559 -0.346 0.101 1 95.38 108 HIS B C 1
ATOM 2353 O O . HIS B 1 108 ? -4.363 -0.628 -1.083 1 95.38 108 HIS B O 1
ATOM 2359 N N . ILE B 1 109 ? -3.955 -0.882 1.103 1 92.5 109 ILE B N 1
ATOM 2360 C CA . ILE B 1 109 ? -2.729 -1.65 0.909 1 92.5 109 ILE B CA 1
ATOM 2361 C C . ILE B 1 109 ? -2.939 -3.086 1.387 1 92.5 109 ILE B C 1
ATOM 2363 O O . ILE B 1 109 ? -3.535 -3.314 2.441 1 92.5 109 ILE B O 1
ATOM 2367 N N . ILE B 1 110 ? -2.479 -3.988 0.541 1 89.62 110 ILE B N 1
ATOM 2368 C CA . ILE B 1 110 ? -2.352 -5.371 0.983 1 89.62 110 ILE B CA 1
ATOM 2369 C C . ILE B 1 110 ? -0.904 -5.656 1.379 1 89.62 110 ILE B C 1
ATOM 2371 O O . ILE B 1 110 ? 0.021 -5.387 0.61 1 89.62 110 ILE B O 1
ATOM 2375 N N . ASN B 1 111 ? -0.752 -6.148 2.582 1 87.25 111 ASN B N 1
ATOM 2376 C CA . ASN B 1 111 ? 0.591 -6.48 3.043 1 87.25 111 ASN B CA 1
ATOM 2377 C C . ASN B 1 111 ? 1.084 -7.793 2.438 1 87.25 111 ASN B C 1
ATOM 2379 O O . ASN B 1 111 ? 0.714 -8.875 2.9 1 87.25 111 ASN B O 1
ATOM 2383 N N . GLU B 1 112 ? 1.941 -7.703 1.497 1 78.62 112 GLU B N 1
ATOM 2384 C CA . GLU B 1 112 ? 2.426 -8.883 0.788 1 78.62 112 GLU B CA 1
ATOM 2385 C C . GLU B 1 112 ? 3.162 -9.828 1.732 1 78.62 112 GLU B C 1
ATOM 2387 O O . GLU B 1 112 ? 3.166 -11.047 1.522 1 78.62 112 GLU B O 1
ATOM 2392 N N . ASP B 1 113 ? 3.77 -9.234 2.746 1 78.56 113 ASP B N 1
ATOM 2393 C CA . ASP B 1 113 ? 4.539 -10.031 3.697 1 78.56 113 ASP B CA 1
ATOM 2394 C C . ASP B 1 113 ? 3.627 -10.93 4.531 1 78.56 113 ASP B C 1
ATOM 2396 O O . ASP B 1 113 ? 4.086 -11.898 5.133 1 78.56 113 ASP B O 1
ATOM 2400 N N . ASP B 1 114 ? 2.355 -10.625 4.445 1 82.88 114 ASP B N 1
ATOM 2401 C CA . ASP B 1 114 ? 1.432 -11.328 5.332 1 82.88 114 ASP B CA 1
ATOM 2402 C C . ASP B 1 114 ? 0.409 -12.133 4.535 1 82.88 114 ASP B C 1
ATOM 2404 O O . ASP B 1 114 ? -0.706 -12.367 5.004 1 82.88 114 ASP B O 1
ATOM 2408 N N . ILE B 1 115 ? 0.721 -12.422 3.365 1 83.19 115 ILE B N 1
ATOM 2409 C CA . ILE B 1 115 ? -0.148 -13.289 2.576 1 83.19 115 ILE B CA 1
ATOM 2410 C C . ILE B 1 115 ? 0.23 -14.75 2.811 1 83.19 115 ILE B C 1
ATOM 2412 O O . ILE B 1 115 ? 1.402 -15.117 2.709 1 83.19 115 ILE B O 1
ATOM 2416 N N . SER B 1 116 ? -0.775 -15.555 3.215 1 86.06 116 SER B N 1
ATOM 2417 C CA . SER B 1 116 ? -0.563 -16.969 3.461 1 86.06 116 SER B CA 1
ATOM 2418 C C . SER B 1 116 ? -1.569 -17.828 2.689 1 86.06 116 SER B C 1
ATOM 2420 O O . SER B 1 116 ? -2.779 -17.609 2.795 1 86.06 116 SER B O 1
ATOM 2422 N N . ILE B 1 117 ? -0.958 -18.703 1.906 1 83.12 117 ILE B N 1
ATOM 2423 C CA . ILE B 1 117 ? -1.824 -19.688 1.26 1 83.12 117 ILE B CA 1
ATOM 2424 C C . ILE B 1 117 ? -2.078 -20.859 2.209 1 83.12 117 ILE B C 1
ATOM 2426 O O . ILE B 1 117 ? -1.16 -21.609 2.525 1 83.12 117 ILE B O 1
ATOM 2430 N N . LEU B 1 118 ? -3.289 -20.984 2.637 1 88.75 118 LEU B N 1
ATOM 2431 C CA . LEU B 1 118 ? -3.662 -22 3.617 1 88.75 118 LEU B CA 1
ATOM 2432 C C . LEU B 1 118 ? -3.926 -23.344 2.938 1 88.75 118 LEU B C 1
ATOM 2434 O O . LEU B 1 118 ? -3.604 -24.406 3.49 1 88.75 118 LEU B O 1
ATOM 2438 N N . ASP B 1 119 ? -4.531 -23.312 1.844 1 87.25 119 ASP B N 1
ATOM 2439 C CA . ASP B 1 119 ? -4.879 -24.484 1.062 1 87.25 119 ASP B CA 1
ATOM 2440 C C . ASP B 1 119 ? -4.887 -24.172 -0.432 1 87.25 119 ASP B C 1
ATOM 2442 O O . ASP B 1 119 ? -5.312 -23.094 -0.843 1 87.25 119 ASP B O 1
ATOM 2446 N N . GLU B 1 120 ? -4.289 -25.031 -1.207 1 86.5 120 GLU B N 1
ATOM 2447 C CA . GLU B 1 120 ? -4.312 -24.891 -2.658 1 86.5 120 GLU B CA 1
ATOM 2448 C C . GLU B 1 120 ? -4.422 -26.234 -3.354 1 86.5 120 GLU B C 1
ATOM 2450 O O . GLU B 1 120 ? -3.57 -27.109 -3.164 1 86.5 120 GLU B O 1
ATOM 2455 N N . ARG B 1 121 ? -5.488 -26.406 -4.066 1 83.56 121 ARG B N 1
ATOM 2456 C CA . ARG B 1 121 ? -5.707 -27.594 -4.891 1 83.56 121 ARG B CA 1
ATOM 2457 C C . ARG B 1 121 ? -5.918 -27.203 -6.352 1 83.56 121 ARG B C 1
ATOM 2459 O O . ARG B 1 121 ? -6.914 -26.562 -6.695 1 83.56 121 ARG B O 1
ATOM 2466 N N . THR B 1 122 ? -4.93 -27.578 -7.195 1 82.5 122 THR B N 1
ATOM 2467 C CA . THR B 1 122 ? -5.023 -27.266 -8.617 1 82.5 122 THR B CA 1
ATOM 2468 C C . THR B 1 122 ? -5.41 -28.5 -9.422 1 82.5 122 THR B C 1
ATOM 2470 O O . THR B 1 122 ? -5.266 -29.625 -8.945 1 82.5 122 THR B O 1
ATOM 2473 N N . SER B 1 123 ? -6.098 -28.219 -10.516 1 82.25 123 SER B N 1
ATOM 2474 C CA . SER B 1 123 ? -6.484 -29.297 -11.414 1 82.25 123 SER B CA 1
ATOM 2475 C C . SER B 1 123 ? -5.711 -29.234 -12.727 1 82.25 123 SER B C 1
ATOM 2477 O O . SER B 1 123 ? -5.141 -28.188 -13.062 1 82.25 123 SER B O 1
ATOM 2479 N N . ILE B 1 124 ? -5.617 -30.266 -13.383 1 80.62 124 ILE B N 1
ATOM 2480 C CA . ILE B 1 124 ? -4.836 -30.375 -14.609 1 80.62 124 ILE B CA 1
ATOM 2481 C C . ILE B 1 124 ? -5.484 -29.531 -15.711 1 80.62 124 ILE B C 1
ATOM 2483 O O . ILE B 1 124 ? -4.789 -28.844 -16.469 1 80.62 124 ILE B O 1
ATOM 2487 N N . PHE B 1 125 ? -6.789 -29.547 -15.859 1 84 125 PHE B N 1
ATOM 2488 C CA . PHE B 1 125 ? -7.484 -28.922 -16.969 1 84 125 PHE B CA 1
ATOM 2489 C C . PHE B 1 125 ? -7.879 -27.484 -16.625 1 84 125 PHE B C 1
ATOM 2491 O O . PHE B 1 125 ? -8.312 -26.719 -17.484 1 84 125 PHE B O 1
ATOM 2498 N N . ASN B 1 126 ? -7.793 -27.203 -15.359 1 82.12 126 ASN B N 1
ATOM 2499 C CA . ASN B 1 126 ? -8.141 -25.875 -14.859 1 82.12 126 ASN B CA 1
ATOM 2500 C C . ASN B 1 126 ? -7.191 -25.422 -13.75 1 82.12 126 ASN B C 1
ATOM 2502 O O . ASN B 1 126 ? -7.602 -25.297 -12.594 1 82.12 126 ASN B O 1
ATOM 2506 N N . PRO B 1 127 ? -5.977 -25.188 -14.117 1 80.44 127 PRO B N 1
ATOM 2507 C CA . PRO B 1 127 ? -4.984 -24.859 -13.094 1 80.44 127 PRO B CA 1
ATOM 2508 C C . PRO B 1 127 ? -5.211 -23.484 -12.461 1 80.44 127 PRO B C 1
ATOM 2510 O O . PRO B 1 127 ? -5.688 -22.562 -13.133 1 80.44 127 PRO B O 1
ATOM 2513 N N . ILE B 1 128 ? -4.914 -23.359 -11.188 1 77.31 128 ILE B N 1
ATOM 2514 C CA . ILE B 1 128 ? -4.898 -22.062 -10.508 1 77.31 128 ILE B CA 1
ATOM 2515 C C . ILE B 1 128 ? -3.781 -21.203 -11.086 1 77.31 128 ILE B C 1
ATOM 2517 O O . ILE B 1 128 ? -2.648 -21.656 -11.242 1 77.31 128 ILE B O 1
ATOM 2521 N N . GLN B 1 129 ? -4.156 -20.016 -11.492 1 74.81 129 GLN B N 1
ATOM 2522 C CA . GLN B 1 129 ? -3.182 -19.047 -11.984 1 74.81 129 GLN B CA 1
ATOM 2523 C C . GLN B 1 129 ? -2.982 -17.906 -10.984 1 74.81 129 GLN B C 1
ATOM 2525 O O . GLN B 1 129 ? -3.889 -17.594 -10.211 1 74.81 129 GLN B O 1
ATOM 2530 N N . SER B 1 130 ? -1.764 -17.328 -11.039 1 74.62 130 SER B N 1
ATOM 2531 C CA . SER B 1 130 ? -1.47 -16.203 -10.156 1 74.62 130 SER B CA 1
ATOM 2532 C C . SER B 1 130 ? -2.475 -15.07 -10.352 1 74.62 130 SER B C 1
ATOM 2534 O O . SER B 1 130 ? -2.879 -14.414 -9.391 1 74.62 130 SER B O 1
ATOM 2536 N N . ASN B 1 131 ? -2.896 -14.898 -11.516 1 77.31 131 ASN B N 1
ATOM 2537 C CA . ASN B 1 131 ? -3.838 -13.836 -11.844 1 77.31 131 ASN B CA 1
ATOM 2538 C C . ASN B 1 131 ? -5.184 -14.047 -11.156 1 77.31 131 ASN B C 1
ATOM 2540 O O . ASN B 1 131 ? -5.871 -13.078 -10.828 1 77.31 131 ASN B O 1
ATOM 2544 N N . ASP B 1 132 ? -5.609 -15.336 -10.891 1 76.31 132 ASP B N 1
ATOM 2545 C CA . ASP B 1 132 ? -6.844 -15.625 -10.172 1 76.31 132 ASP B CA 1
ATOM 2546 C C . ASP B 1 132 ? -6.809 -15.047 -8.758 1 76.31 132 ASP B C 1
ATOM 2548 O O . ASP B 1 132 ? -7.793 -14.469 -8.289 1 76.31 132 ASP B O 1
ATOM 2552 N N . VAL B 1 133 ? -5.734 -15.172 -8.164 1 78.88 133 VAL B N 1
ATOM 2553 C CA . VAL B 1 133 ? -5.551 -14.727 -6.785 1 78.88 133 VAL B CA 1
ATOM 2554 C C . VAL B 1 133 ? -5.578 -13.203 -6.723 1 78.88 133 VAL B C 1
ATOM 2556 O O . VAL B 1 133 ? -6.324 -12.625 -5.93 1 78.88 133 VAL B O 1
ATOM 2559 N N . PHE B 1 134 ? -4.895 -12.539 -7.613 1 79.38 134 PHE B N 1
ATOM 2560 C CA . PHE B 1 134 ? -4.793 -11.086 -7.617 1 79.38 134 PHE B CA 1
ATOM 2561 C C . PHE B 1 134 ? -6.148 -10.453 -7.906 1 79.38 134 PHE B C 1
ATOM 2563 O O . PHE B 1 134 ? -6.531 -9.477 -7.262 1 79.38 134 PHE B O 1
ATOM 2570 N N . GLU B 1 135 ? -6.844 -11.031 -8.773 1 83.44 135 GLU B N 1
ATOM 2571 C CA . GLU B 1 135 ? -8.156 -10.492 -9.141 1 83.44 135 GLU B CA 1
ATOM 2572 C C . GLU B 1 135 ? -9.125 -10.555 -7.961 1 83.44 135 GLU B C 1
ATOM 2574 O O . GLU B 1 135 ? -9.898 -9.617 -7.738 1 83.44 135 GLU B O 1
ATOM 2579 N N . GLU B 1 136 ? -9.094 -11.641 -7.301 1 85.31 136 GLU B N 1
ATOM 2580 C CA . GLU B 1 136 ? -10.008 -11.781 -6.172 1 85.31 136 GLU B CA 1
ATOM 2581 C C . GLU B 1 136 ? -9.648 -10.82 -5.047 1 85.31 136 GLU B C 1
ATOM 2583 O O . GLU B 1 136 ? -10.531 -10.258 -4.395 1 85.31 136 GLU B O 1
ATOM 2588 N N . ILE B 1 137 ? -8.383 -10.672 -4.816 1 86.94 137 ILE B N 1
ATOM 2589 C CA . ILE B 1 137 ? -7.934 -9.719 -3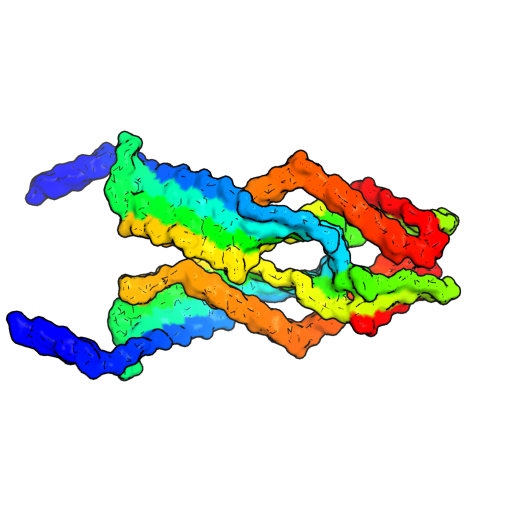.809 1 86.94 137 ILE B CA 1
ATOM 2590 C C . ILE B 1 137 ? -8.383 -8.312 -4.191 1 86.94 137 ILE B C 1
ATOM 2592 O O . ILE B 1 137 ? -8.891 -7.562 -3.354 1 86.94 137 ILE B O 1
ATOM 2596 N N . LEU B 1 138 ? -8.234 -7.969 -5.438 1 88.69 138 LEU B N 1
ATOM 2597 C CA . LEU B 1 138 ? -8.617 -6.648 -5.922 1 88.69 138 LEU B CA 1
ATOM 2598 C C . LEU B 1 138 ? -10.117 -6.414 -5.73 1 88.69 138 LEU B C 1
ATOM 2600 O O . LEU B 1 138 ? -10.531 -5.336 -5.297 1 88.69 138 LEU B O 1
ATOM 2604 N N . LYS B 1 139 ? -10.891 -7.406 -6.074 1 91 139 LYS B N 1
ATOM 2605 C CA . LYS B 1 139 ? -12.328 -7.305 -5.883 1 91 139 LYS B CA 1
ATOM 2606 C C . LYS B 1 139 ? -12.68 -7.117 -4.41 1 91 139 LYS B C 1
ATOM 2608 O O . LYS B 1 139 ? -13.531 -6.293 -4.066 1 91 139 LYS B O 1
ATOM 2613 N N . SER B 1 140 ? -12.055 -7.828 -3.578 1 91.81 140 SER B N 1
ATOM 2614 C CA . SER B 1 140 ? -12.289 -7.742 -2.141 1 91.81 140 SER B CA 1
ATOM 2615 C C . SER B 1 140 ? -11.922 -6.363 -1.604 1 91.81 140 SER B C 1
ATOM 2617 O O . SER B 1 140 ? -12.594 -5.836 -0.72 1 91.81 140 SER B O 1
ATOM 2619 N N . LYS B 1 141 ? -10.875 -5.824 -2.076 1 92.81 141 LYS B N 1
ATOM 2620 C CA . LYS B 1 141 ? -10.453 -4.48 -1.69 1 92.81 141 LYS B CA 1
ATOM 2621 C C . LYS B 1 141 ? -11.539 -3.455 -1.982 1 92.81 141 LYS B C 1
ATOM 2623 O O . LYS B 1 141 ? -11.898 -2.658 -1.112 1 92.81 141 LYS B O 1
ATOM 2628 N N . LYS B 1 142 ? -12 -3.502 -3.18 1 94.06 142 LYS B N 1
ATOM 2629 C CA . LYS B 1 142 ? -13.023 -2.553 -3.6 1 94.06 142 LYS B CA 1
ATOM 2630 C C . LYS B 1 142 ? -14.289 -2.701 -2.76 1 94.06 142 LYS B C 1
ATOM 2632 O O . LYS B 1 142 ? -14.883 -1.707 -2.338 1 94.06 142 LYS B O 1
ATOM 2637 N N . GLU B 1 143 ? -14.695 -3.941 -2.547 1 94.81 143 GLU B N 1
ATOM 2638 C CA . GLU B 1 143 ? -15.867 -4.203 -1.723 1 94.81 143 GLU B CA 1
ATOM 2639 C C . GLU B 1 143 ? -15.688 -3.65 -0.312 1 94.81 143 GLU B C 1
ATOM 2641 O O . GLU B 1 143 ? -16.625 -3.092 0.264 1 94.81 143 GLU B O 1
ATOM 2646 N N . ARG B 1 144 ? -14.523 -3.854 0.25 1 94.75 144 ARG B N 1
ATOM 2647 C CA . ARG B 1 144 ? -14.227 -3.355 1.589 1 94.75 144 ARG B CA 1
ATOM 2648 C C . ARG B 1 144 ? -14.336 -1.835 1.645 1 94.75 144 ARG B C 1
ATOM 2650 O O . ARG B 1 144 ? -14.906 -1.282 2.586 1 94.75 144 ARG B O 1
ATOM 2657 N N . GLU B 1 145 ? -13.781 -1.161 0.695 1 96.94 145 GLU B N 1
ATOM 2658 C CA . GLU B 1 145 ? -13.883 0.293 0.628 1 96.94 145 GLU B CA 1
ATOM 2659 C C . GLU B 1 145 ? -15.344 0.747 0.607 1 96.94 145 GLU B C 1
ATOM 2661 O O . GLU B 1 145 ? -15.727 1.647 1.354 1 96.94 145 GLU B O 1
ATOM 2666 N N . ASP B 1 146 ? -16.094 0.109 -0.226 1 96.88 146 ASP B N 1
ATOM 2667 C CA . ASP B 1 146 ? -17.5 0.468 -0.356 1 96.88 146 ASP B CA 1
ATOM 2668 C C . ASP B 1 146 ? -18.234 0.275 0.966 1 96.88 146 ASP B C 1
ATOM 2670 O O . ASP B 1 146 ? -19.031 1.127 1.368 1 96.88 146 ASP B O 1
ATOM 2674 N N . GLU B 1 147 ? -17.984 -0.818 1.57 1 95.56 147 GLU B N 1
ATOM 2675 C CA . GLU B 1 147 ? -18.609 -1.115 2.855 1 95.56 147 GLU B CA 1
ATOM 2676 C C . GLU B 1 147 ? -18.25 -0.064 3.9 1 95.56 147 GLU B C 1
ATOM 2678 O O . GLU B 1 147 ? -19.109 0.395 4.652 1 95.56 147 GLU B O 1
ATOM 2683 N N . LEU B 1 148 ? -17.031 0.289 4.023 1 96.81 148 LEU B N 1
ATOM 2684 C CA . LEU B 1 148 ? -16.562 1.271 4.992 1 96.81 148 LEU B CA 1
ATOM 2685 C C . LEU B 1 148 ? -17.188 2.637 4.734 1 96.81 148 LEU B C 1
ATOM 2687 O O . LEU B 1 148 ? -17.641 3.305 5.668 1 96.81 148 LEU B O 1
ATOM 2691 N N . ILE B 1 149 ? -17.203 2.984 3.475 1 97.62 149 ILE B N 1
ATOM 2692 C CA . ILE B 1 149 ? -17.781 4.277 3.113 1 97.62 149 ILE B CA 1
ATOM 2693 C C . ILE B 1 149 ? -19.25 4.316 3.49 1 97.62 149 ILE B C 1
ATOM 2695 O O . ILE B 1 149 ? -19.719 5.277 4.109 1 97.62 149 ILE B O 1
ATOM 2699 N N . LYS B 1 150 ? -19.953 3.287 3.18 1 97.25 150 LYS B N 1
ATOM 2700 C CA . LYS B 1 150 ? -21.375 3.199 3.459 1 97.25 150 LYS B CA 1
ATOM 2701 C C . LYS B 1 150 ? -21.641 3.201 4.961 1 97.25 150 LYS B C 1
ATOM 2703 O O . LYS B 1 150 ? -22.688 3.688 5.41 1 97.25 150 LYS B O 1
ATOM 2708 N N . SER B 1 151 ? -20.672 2.723 5.738 1 96.44 151 SER B N 1
ATOM 2709 C CA . SER B 1 151 ? -20.859 2.59 7.18 1 96.44 151 SER B CA 1
ATOM 2710 C C . SER B 1 151 ? -20.453 3.861 7.91 1 96.44 151 SER B C 1
ATOM 2712 O O . SER B 1 151 ? -20.484 3.912 9.141 1 96.44 151 SER B O 1
ATOM 2714 N N . GLY B 1 152 ? -20 4.895 7.156 1 97.19 152 GLY B N 1
ATOM 2715 C CA . GLY B 1 152 ? -19.719 6.176 7.777 1 97.19 152 GLY B CA 1
ATOM 2716 C C . GLY B 1 152 ? -18.25 6.352 8.117 1 97.19 152 GLY B C 1
ATOM 2717 O O . GLY B 1 152 ? -17.891 7.195 8.945 1 97.19 152 GLY B O 1
ATOM 2718 N N . PHE B 1 153 ? -17.453 5.531 7.637 1 98.19 153 PHE B N 1
ATOM 2719 C CA . PHE B 1 153 ? -16.031 5.535 7.914 1 98.19 153 PHE B CA 1
ATOM 2720 C C . PHE B 1 153 ? -15.438 6.918 7.684 1 98.19 153 PHE B C 1
ATOM 2722 O O . PHE B 1 153 ? -14.703 7.438 8.531 1 98.19 153 PHE B O 1
ATOM 2729 N N . LEU B 1 154 ? -15.766 7.566 6.613 1 98.38 154 LEU B N 1
ATOM 2730 C CA . LEU B 1 154 ? -15.164 8.852 6.277 1 98.38 154 LEU B CA 1
ATOM 2731 C C . LEU B 1 154 ? -15.648 9.945 7.223 1 98.38 154 LEU B C 1
ATOM 2733 O O . LEU B 1 154 ? -14.914 10.891 7.52 1 98.38 154 LEU B O 1
ATOM 2737 N N . ASN B 1 155 ? -16.859 9.867 7.734 1 98 155 ASN B N 1
ATOM 2738 C CA . ASN B 1 155 ? -17.312 10.789 8.773 1 98 155 ASN B CA 1
ATOM 2739 C C . ASN B 1 155 ? -16.484 10.648 10.039 1 98 155 ASN B C 1
ATOM 2741 O O . ASN B 1 155 ? -16.141 11.648 10.68 1 98 155 ASN B O 1
ATOM 2745 N N . GLU B 1 156 ? -16.172 9.398 10.375 1 97.81 156 GLU B N 1
ATOM 2746 C CA . GLU B 1 156 ? -15.297 9.148 11.516 1 97.81 156 GLU B CA 1
ATOM 2747 C C . GLU B 1 156 ? -13.906 9.742 11.305 1 97.81 156 GLU B C 1
ATOM 2749 O O . GLU B 1 156 ? -13.312 10.289 12.234 1 97.81 156 GLU B O 1
ATOM 2754 N N . VAL B 1 157 ? -13.422 9.609 10.102 1 98.5 157 VAL B N 1
ATOM 2755 C CA . VAL B 1 157 ? -12.117 10.164 9.758 1 98.5 157 VAL B CA 1
ATOM 2756 C C . VAL B 1 157 ? -12.148 11.688 9.906 1 98.5 157 VAL B C 1
ATOM 2758 O O . VAL B 1 157 ? -11.219 12.281 10.461 1 98.5 157 VAL B O 1
ATOM 2761 N N . ASN B 1 158 ? -13.203 12.375 9.406 1 98.38 158 ASN B N 1
ATOM 2762 C CA . ASN B 1 158 ? -13.352 13.812 9.594 1 98.38 158 ASN B CA 1
ATOM 2763 C C . ASN B 1 158 ? -13.312 14.188 11.07 1 98.38 158 ASN B C 1
ATOM 2765 O O . ASN B 1 158 ? -12.625 15.141 11.453 1 98.38 158 ASN B O 1
ATOM 2769 N N . THR B 1 159 ? -14.023 13.438 11.844 1 98.25 159 THR B N 1
ATOM 2770 C CA . THR B 1 159 ? -14.086 13.711 13.281 1 98.25 159 THR B CA 1
ATOM 2771 C C . THR B 1 159 ? -12.711 13.562 13.914 1 98.25 159 THR B C 1
ATOM 2773 O O . THR B 1 159 ? -12.289 14.414 14.711 1 98.25 159 THR B O 1
ATOM 2776 N N . THR B 1 160 ? -12 12.484 13.586 1 98.19 160 THR B N 1
ATOM 2777 C CA . THR B 1 160 ? -10.664 12.234 14.109 1 98.19 160 THR B CA 1
ATOM 2778 C C . THR B 1 160 ? -9.703 13.336 13.68 1 98.19 160 THR B C 1
ATOM 2780 O O . THR B 1 160 ? -8.867 13.789 14.469 1 98.19 160 THR B O 1
ATOM 2783 N N . THR B 1 161 ? -9.828 13.727 12.445 1 98.12 161 THR B N 1
ATOM 2784 C CA . THR B 1 161 ? -8.984 14.789 11.898 1 98.12 161 THR B CA 1
ATOM 2785 C C . THR B 1 161 ? -9.211 16.094 12.648 1 98.12 161 THR B C 1
ATOM 2787 O O . THR B 1 161 ? -8.258 16.766 13.039 1 98.12 161 THR B O 1
ATOM 2790 N N . GLU B 1 162 ? -10.469 16.438 12.82 1 97.81 162 GLU B N 1
ATOM 2791 C CA . GLU B 1 162 ? -10.812 17.656 13.57 1 97.81 162 GLU B CA 1
ATOM 2792 C C . GLU B 1 162 ? -10.234 17.609 14.984 1 97.81 162 GLU B C 1
ATOM 2794 O O . GLU B 1 162 ? -9.641 18.578 15.438 1 97.81 162 GLU B O 1
ATOM 2799 N N . LYS B 1 163 ? -10.461 16.5 15.641 1 97 163 LYS B N 1
ATOM 2800 C CA . LYS B 1 163 ? -9.953 16.344 17 1 97 163 LYS B CA 1
ATOM 2801 C C . LYS B 1 163 ? -8.438 16.5 17.047 1 97 163 LYS B C 1
ATOM 2803 O O . LYS B 1 163 ? -7.906 17.172 17.938 1 97 163 LYS B O 1
ATOM 2808 N N . PHE B 1 164 ? -7.75 15.914 16.141 1 96.88 164 PHE B N 1
ATOM 2809 C CA . PHE B 1 164 ? -6.297 16.016 16.078 1 96.88 164 PHE B CA 1
ATOM 2810 C C . PHE B 1 164 ? -5.863 17.469 15.922 1 96.88 164 PHE B C 1
ATOM 2812 O O . PHE B 1 164 ? -5.012 17.953 16.672 1 96.88 164 PHE B O 1
ATOM 2819 N N . LEU B 1 165 ? -6.453 18.156 14.961 1 95.81 165 LEU B N 1
ATOM 2820 C CA . LEU B 1 165 ? -6.043 19.531 14.664 1 95.81 165 LEU B CA 1
ATOM 2821 C C . LEU B 1 165 ? -6.336 20.453 15.844 1 95.81 165 LEU B C 1
ATOM 2823 O O . LEU B 1 165 ? -5.527 21.328 16.172 1 95.81 165 LEU B O 1
ATOM 2827 N N . LYS B 1 166 ? -7.5 20.297 16.484 1 95 166 LYS B N 1
ATOM 2828 C CA . LYS B 1 166 ? -7.836 21.094 17.672 1 95 166 LYS B CA 1
ATOM 2829 C C . LYS B 1 166 ? -6.812 20.875 18.781 1 95 166 LYS B C 1
ATOM 2831 O O . LYS B 1 166 ? -6.375 21.844 19.422 1 95 166 LYS B O 1
ATOM 2836 N N . ASN B 1 167 ? -6.402 19.656 18.938 1 93.38 167 ASN B N 1
ATOM 2837 C CA . ASN B 1 167 ? -5.398 19.344 19.953 1 93.38 167 ASN B CA 1
ATOM 2838 C C . ASN B 1 167 ? -4.027 19.891 19.578 1 93.38 167 ASN B C 1
ATOM 2840 O O . ASN B 1 167 ? -3.293 20.391 20.422 1 93.38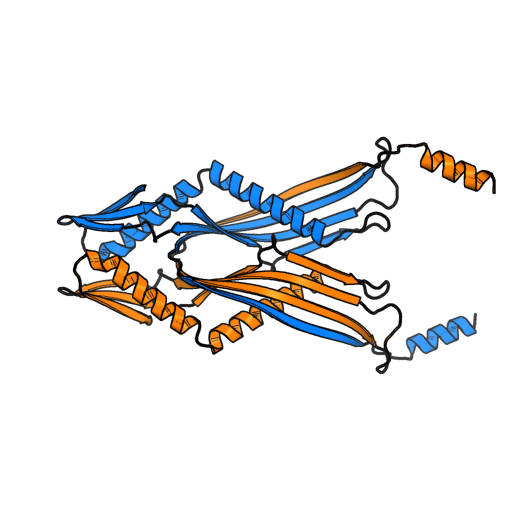 167 ASN B O 1
ATOM 2844 N N . PHE B 1 168 ? -3.678 19.719 18.344 1 92.06 168 PHE B N 1
ATOM 2845 C CA . PHE B 1 168 ? -2.365 20.109 17.844 1 92.06 168 PHE B CA 1
ATOM 2846 C C . PHE B 1 168 ? -2.158 21.609 18.016 1 92.06 168 PHE B C 1
ATOM 2848 O O . PHE B 1 168 ? -1.064 22.062 18.359 1 92.06 168 PHE B O 1
ATOM 2855 N N . PHE B 1 169 ? -3.209 22.391 17.828 1 91.19 169 PHE B N 1
ATOM 2856 C CA . PHE B 1 169 ? -3.082 23.844 17.844 1 91.19 169 PHE B CA 1
ATOM 2857 C C . PHE B 1 169 ? -3.49 24.422 19.188 1 91.19 169 PHE B C 1
ATOM 2859 O O . PHE B 1 169 ? -3.484 25.641 19.391 1 91.19 169 PHE B O 1
ATOM 2866 N N . GLU B 1 170 ? -3.834 23.625 20.094 1 85.25 170 GLU B N 1
ATOM 2867 C CA . GLU B 1 170 ? -4.344 24.047 21.391 1 85.25 170 GLU B CA 1
ATOM 2868 C C . GLU B 1 170 ? -3.33 24.922 22.125 1 85.25 170 GLU B C 1
ATOM 2870 O O . GLU B 1 170 ? -3.705 25.891 22.797 1 85.25 170 GLU B O 1
ATOM 2875 N N . GLU B 1 171 ? -2.084 24.594 21.938 1 79.44 171 GLU B N 1
ATOM 2876 C CA . GLU B 1 171 ? -1.028 25.281 22.672 1 79.44 171 GLU B CA 1
ATOM 2877 C C . GLU B 1 171 ? -0.844 26.719 22.172 1 79.44 171 GLU B C 1
ATOM 2879 O O . GLU B 1 171 ? -0.211 27.531 22.844 1 79.44 171 GLU B O 1
ATOM 2884 N N . LEU B 1 172 ? -1.414 27 21.062 1 84.38 172 LEU B N 1
ATOM 2885 C CA . LEU B 1 172 ? -1.266 28.344 20.516 1 84.38 172 LEU B CA 1
ATOM 2886 C C . LEU B 1 172 ? -2.258 29.312 21.172 1 84.38 172 LEU B C 1
ATOM 2888 O O . LEU B 1 172 ? -2.184 30.516 20.969 1 84.38 172 LEU B O 1
ATOM 2892 N N . ASN B 1 173 ? -3.129 28.797 22 1 83.69 173 ASN B N 1
ATOM 2893 C CA . ASN B 1 173 ? -4.09 29.578 22.766 1 83.69 173 ASN B CA 1
ATOM 2894 C C . ASN B 1 173 ? -5.059 30.328 21.859 1 83.69 173 ASN B C 1
ATOM 2896 O O . ASN B 1 173 ? -5.348 31.5 22.078 1 83.69 173 ASN B O 1
ATOM 2900 N N . TYR B 1 174 ? -5.387 29.75 20.781 1 86.88 174 TYR B N 1
ATOM 2901 C CA . TYR B 1 174 ? -6.465 30.203 19.906 1 86.88 174 TYR B CA 1
ATOM 2902 C C . TYR B 1 174 ? -7.648 29.25 19.969 1 86.88 174 TYR B C 1
ATOM 2904 O O . TYR B 1 174 ? -7.488 28.062 20.312 1 86.88 174 TYR B O 1
ATOM 2912 N N . GLU B 1 175 ? -8.805 29.859 19.797 1 91.69 175 GLU B N 1
ATOM 2913 C CA . GLU B 1 175 ? -9.953 29 19.516 1 91.69 175 GLU B CA 1
ATOM 2914 C C . GLU B 1 175 ? -9.852 28.375 18.125 1 91.69 175 GLU B C 1
ATOM 2916 O O . GLU B 1 175 ? -9.859 29.094 17.125 1 91.69 175 GLU B O 1
ATOM 2921 N N . VAL B 1 176 ? -9.797 27.078 18.094 1 94.31 176 VAL B N 1
ATOM 2922 C CA . VAL B 1 176 ? -9.578 26.391 16.812 1 94.31 176 VAL B CA 1
ATOM 2923 C C . VAL B 1 176 ? -10.914 25.906 16.25 1 94.31 176 VAL B C 1
ATOM 2925 O O . VAL B 1 176 ? -11.68 25.234 16.953 1 94.31 176 VAL B O 1
ATOM 2928 N N . THR B 1 177 ? -11.281 26.344 15.062 1 95.56 177 THR B N 1
ATOM 2929 C CA . THR B 1 177 ? -12.461 25.875 14.336 1 95.56 177 THR B CA 1
ATOM 2930 C C . THR B 1 177 ? -12.047 25.172 13.047 1 95.56 177 THR B C 1
ATOM 2932 O O . THR B 1 177 ? -11.273 25.719 12.258 1 95.56 177 THR B O 1
ATOM 2935 N N . VAL B 1 178 ? -12.508 23.953 12.852 1 97 178 VAL B N 1
ATOM 2936 C CA . VAL B 1 178 ? -12.234 23.188 11.641 1 97 178 VAL B CA 1
ATOM 2937 C C . VAL B 1 178 ? -13.508 23.094 10.797 1 97 178 VAL B C 1
ATOM 2939 O O . VAL B 1 178 ? -14.555 22.656 11.281 1 97 178 VAL B O 1
ATOM 2942 N N . GLU B 1 179 ? -13.406 23.516 9.547 1 96.88 179 GLU B N 1
ATOM 2943 C CA . GLU B 1 179 ? -14.523 23.453 8.617 1 96.88 179 GLU B CA 1
ATOM 2944 C C . GLU B 1 179 ? -14.203 22.562 7.422 1 96.88 179 GLU B C 1
ATOM 2946 O O . GLU B 1 179 ? -13.148 22.703 6.797 1 96.88 179 GLU B O 1
ATOM 2951 N N . PHE B 1 180 ? -15.125 21.641 7.219 1 96.5 180 PHE B N 1
ATOM 2952 C CA . PHE B 1 180 ? -14.969 20.75 6.066 1 96.5 180 PHE B CA 1
ATOM 2953 C C . PHE B 1 180 ? -15.812 21.25 4.891 1 96.5 180 PHE B C 1
ATOM 2955 O O . PHE B 1 180 ? -16.938 21.688 5.078 1 96.5 180 PHE B O 1
ATOM 2962 N N . LYS B 1 181 ? -15.148 21.312 3.705 1 89.25 181 LYS B N 1
ATOM 2963 C CA . LYS B 1 181 ? -15.867 21.766 2.521 1 89.25 181 LYS B CA 1
ATOM 2964 C C . LYS B 1 181 ? -15.766 20.766 1.385 1 89.25 181 LYS B C 1
ATOM 2966 O O . LYS B 1 181 ? -14.766 20.047 1.269 1 89.25 181 LYS B O 1
#

Foldseek 3Di:
DVVVVVVVVVVVVPPPPDDDDDDDDDDDDDDDDDDFAWDWQDKAKDKDKDKDWDFDDDVNHTDPQGIKIWIKIWIKMWTKGFGCPPWDWDDDPLEIEIETAQMDTPDIDIDPVGMGTPDTDAGPVHGDDPVVVVVVVVVVSVVVRVVCVVVCVSVVRVVSRQVVVCVVCVVVNGHYHYHYD/DVVVVVVVVVVVVPPPPDDDDDDDDDDDDDDDDDDFAWDWQDKAKDKDKDKDWDFDDDVNHTDPQGIKIWIKIWIKMWTKGFGCPPKDWDDDPLEIEIETAQMDTPDIDIDPVGMGTPDIDAGDVHGDDPVVVVVVVVVVSVVVRVVCVVVCVSVVRVVSRQVVVCVVCVVVNGHYHYHYD

Sequence (362 aa):
MAIVLLILVIIFSINLSIKNNREVKKEMIYHQLIDVKELVTVKYTYSDVISLKDNFKFNDLVIPFTEKSLILKYDGYIKAGVILDKSDITLKGNKLIITLPNSIILDHIINEDDISILDERTSIFNPIQSNDVFEEILKSKKEREDELIKSGFLNEVNTTTEKFLKNFFEELNYEVTVEFKMAIVLLILVIIFSINLSIKNNREVKKEMIYHQLIDVKELVTVKYTYSDVISLKDNFKFNDLVIPFTEKSLILKYDGYIKAGVILDKSDITLKGNKLIITLPNSIILDHIINEDDISILDERTSIFNPIQSNDVFEEILKSKKEREDELIKSGFLNEVNTTTEKFLKNFFEELNYEVTVEFK

InterPro domains:
  IPR025324 Protein of unknown function DUF4230 [PF14014] (32-178)

pLDDT: mean 88.99, std 10.46, range [54.91, 98.75]

Nearest PDB structures (foldseek):
  8sl0-assembly1_A  TM=2.393E-01  e=2.759E+00  Vitiosangium sp. GDMCC 1.1324
  8tux-assembly1_M  TM=2.189E-01  e=3.270E+00  Pseudomonas phage PP7
  8jyw-assembly1_A  TM=2.607E-01  e=7.224E+00  Trichoplax adhaerens
  8sl0-assembly1_A  TM=2.392E-01  e=2.058E+00  Vitiosangium sp. GDMCC 1.1324
  8tux-assembly1_M  TM=2.190E-01  e=3.240E+00  Pseudomonas phage PP7